Protein AF-A0A527ZE57-F1 (afdb_monomer)

Secondary structure (DSSP, 8-state):
-HHHHHHHHHHHHHH-HHHHHHHHHHHHHHHHHHHHHHHHHHHHHHHHHHHHHHHTTTTS-----SSSS--BHHHHHHHHHTT-----EEEEEEEETTEEEEEEEE-TTTPPTTSHHHHHHHHS-HHHHHHTTPEEE-HHHHHHHHHH-SS-EEE-TTSPTTEEEEEHHHHHHHTT-TTB-

Nearest PDB structures (foldseek):
  9b8p-assembly1_H  TM=3.128E-01  e=8.462E+00  Rattus norvegicus
  7y8r-assembly1_M  TM=3.333E-01  e=5.409E+00  Homo sapiens

Sequence (181 aa):
MTGAVLEALASHWRRNRLQLLTLVLGLALATALWSGVQAINAEARASYDAAAATLAEGRFHQLMPREGDSMPQALFVALRRAGWLVSPVVEGRLRVGGTAVRLVGVDPLTAPPSSAASEALARTDLNRFLRAETLVAGPEMAALLEANMPNPVLVDQAVAPGSVLADIGVVQKLLGRAGRI

Structure (mmCIF, N/CA/C/O backbone):
data_AF-A0A527ZE57-F1
#
_entry.id   AF-A0A527ZE57-F1
#
loop_
_atom_site.group_PDB
_atom_site.id
_atom_site.type_symbol
_atom_site.label_atom_id
_atom_site.label_alt_id
_atom_site.label_comp_id
_atom_site.label_asym_id
_atom_site.label_entity_id
_atom_site.label_seq_id
_atom_site.pdbx_PDB_ins_code
_atom_site.Cartn_x
_atom_site.Cartn_y
_atom_site.Cartn_z
_atom_site.occupancy
_atom_site.B_iso_or_equiv
_atom_site.auth_seq_id
_atom_site.auth_comp_id
_atom_site.auth_asym_id
_atom_site.auth_atom_id
_atom_site.pdbx_PDB_model_num
ATOM 1 N N . MET A 1 1 ? 27.601 -18.119 -54.642 1.00 63.78 1 MET A N 1
ATOM 2 C CA . MET A 1 1 ? 26.767 -17.025 -55.201 1.00 63.78 1 MET A CA 1
ATOM 3 C C . MET A 1 1 ? 26.284 -16.024 -54.141 1.00 63.78 1 MET A C 1
ATOM 5 O O . MET A 1 1 ? 26.053 -14.880 -54.493 1.00 63.78 1 MET A O 1
ATOM 9 N N . THR A 1 2 ? 26.202 -16.383 -52.853 1.00 77.81 2 THR A N 1
ATOM 10 C CA . THR A 1 2 ? 25.838 -15.466 -51.746 1.00 77.81 2 THR A CA 1
ATOM 11 C C . THR A 1 2 ? 26.911 -14.417 -51.415 1.00 77.81 2 THR A C 1
ATOM 13 O O . THR A 1 2 ? 26.572 -13.282 -51.099 1.00 77.81 2 THR A O 1
ATOM 16 N N . GLY A 1 3 ? 28.199 -14.762 -51.545 1.00 80.62 3 GLY A N 1
ATOM 17 C CA . GLY A 1 3 ? 29.319 -13.855 -51.244 1.00 80.62 3 GLY A CA 1
ATOM 18 C C . GLY A 1 3 ? 29.344 -12.582 -52.097 1.00 80.62 3 GLY A C 1
ATOM 19 O O . GLY A 1 3 ? 29.442 -11.488 -51.554 1.00 80.62 3 GLY A O 1
ATOM 20 N N . ALA A 1 4 ? 29.136 -12.706 -53.412 1.00 82.81 4 ALA A N 1
ATOM 21 C CA . ALA A 1 4 ? 29.090 -11.556 -54.322 1.00 82.81 4 ALA A CA 1
ATOM 22 C C . ALA A 1 4 ? 27.913 -10.605 -54.018 1.00 82.81 4 ALA A C 1
ATOM 24 O O . ALA A 1 4 ? 28.028 -9.391 -54.171 1.00 82.81 4 ALA A O 1
ATOM 25 N N . VAL A 1 5 ? 26.786 -11.146 -53.542 1.00 81.88 5 VAL A N 1
ATOM 26 C CA . VAL A 1 5 ? 25.612 -10.355 -53.138 1.00 81.88 5 VAL A CA 1
ATOM 27 C C . VAL A 1 5 ? 25.881 -9.604 -51.830 1.00 81.88 5 VAL A C 1
ATOM 29 O O . VAL A 1 5 ? 25.558 -8.421 -51.723 1.00 81.88 5 VAL A O 1
ATOM 32 N N . LEU A 1 6 ? 26.521 -10.255 -50.853 1.00 82.12 6 LEU A N 1
ATOM 33 C CA . LEU A 1 6 ? 26.927 -9.624 -49.593 1.00 82.12 6 LEU A CA 1
ATOM 34 C C . LEU A 1 6 ? 27.970 -8.520 -49.814 1.00 82.12 6 LEU A C 1
ATOM 36 O O . LEU A 1 6 ? 27.861 -7.456 -49.208 1.00 82.12 6 LEU A O 1
ATOM 40 N N . GLU A 1 7 ? 28.934 -8.723 -50.716 1.00 82.62 7 GLU A N 1
ATOM 41 C CA . GLU A 1 7 ? 29.919 -7.697 -51.086 1.00 82.62 7 GLU A CA 1
ATOM 42 C C . GLU A 1 7 ? 29.283 -6.501 -51.800 1.00 82.62 7 GLU A C 1
ATOM 44 O O . GLU A 1 7 ? 29.615 -5.352 -51.494 1.00 82.62 7 GLU A O 1
ATOM 49 N N . ALA A 1 8 ? 28.336 -6.744 -52.711 1.00 81.81 8 ALA A N 1
ATOM 50 C CA . ALA A 1 8 ? 27.600 -5.678 -53.385 1.00 81.81 8 ALA A CA 1
ATOM 51 C C . ALA A 1 8 ? 26.794 -4.826 -52.386 1.00 81.81 8 ALA A C 1
ATOM 53 O O . ALA A 1 8 ? 26.850 -3.593 -52.438 1.00 81.81 8 ALA A O 1
ATOM 54 N N . LEU A 1 9 ? 26.118 -5.468 -51.426 1.00 79.12 9 LEU A N 1
ATOM 55 C CA . LEU A 1 9 ? 25.400 -4.790 -50.342 1.00 79.12 9 LEU A CA 1
ATOM 56 C C . LEU A 1 9 ? 26.357 -4.018 -49.421 1.00 79.12 9 LEU A C 1
ATOM 58 O O . LEU A 1 9 ? 26.130 -2.841 -49.146 1.00 79.12 9 LEU A O 1
ATOM 62 N N . ALA A 1 10 ? 27.462 -4.629 -48.987 1.00 80.94 10 ALA A N 1
ATOM 63 C CA . ALA A 1 10 ? 28.449 -3.979 -48.122 1.00 80.94 10 ALA A CA 1
ATOM 64 C C . ALA A 1 10 ? 29.097 -2.753 -48.794 1.00 80.94 10 ALA A C 1
ATOM 66 O O . ALA A 1 10 ? 29.283 -1.713 -48.159 1.00 80.94 10 ALA A O 1
ATOM 67 N N . SER A 1 11 ? 29.396 -2.839 -50.095 1.00 82.25 11 SER A N 1
ATOM 68 C CA . SER A 1 11 ? 29.905 -1.721 -50.899 1.00 82.25 11 SER A CA 1
ATOM 69 C C . SER A 1 11 ? 28.903 -0.563 -50.981 1.00 82.25 11 SER A C 1
ATOM 71 O O . SER A 1 11 ? 29.295 0.600 -50.828 1.00 82.25 11 SER A O 1
ATOM 73 N N . HIS A 1 12 ? 27.612 -0.868 -51.165 1.00 82.38 12 HIS A N 1
ATOM 74 C CA . HIS A 1 12 ? 26.543 0.130 -51.206 1.00 82.38 12 HIS A CA 1
ATOM 75 C C . HIS A 1 12 ? 26.462 0.920 -49.892 1.00 82.38 12 HIS A C 1
ATOM 77 O O . HIS A 1 12 ? 26.548 2.149 -49.900 1.00 82.38 12 HIS A O 1
ATOM 83 N N . TRP A 1 13 ? 26.407 0.226 -48.753 1.00 81.25 13 TRP A N 1
ATOM 84 C CA . TRP A 1 13 ? 26.338 0.863 -47.433 1.00 81.25 13 TRP A CA 1
ATOM 85 C C . TRP A 1 13 ? 27.607 1.642 -47.067 1.00 81.25 13 TRP A C 1
ATOM 87 O O . TRP A 1 13 ? 27.533 2.679 -46.407 1.00 81.25 13 TRP A O 1
ATOM 97 N N . ARG A 1 14 ? 28.781 1.205 -47.543 1.00 80.25 14 ARG A N 1
ATOM 98 C CA . ARG A 1 14 ? 30.050 1.915 -47.317 1.00 80.25 14 ARG A CA 1
ATOM 99 C C . ARG A 1 14 ? 30.128 3.250 -48.065 1.00 80.25 14 ARG A C 1
ATOM 101 O O . ARG A 1 14 ? 30.810 4.157 -47.579 1.00 80.25 14 ARG A O 1
ATOM 108 N N . ARG A 1 15 ? 29.463 3.365 -49.225 1.00 84.62 15 ARG A N 1
ATOM 109 C CA . ARG A 1 15 ? 29.334 4.611 -50.007 1.00 84.62 15 ARG A CA 1
ATOM 110 C C . ARG A 1 15 ? 28.184 5.490 -49.501 1.00 84.62 15 ARG A C 1
ATOM 112 O O . ARG A 1 15 ? 28.370 6.695 -49.383 1.00 84.62 15 ARG A O 1
ATOM 119 N N . ASN A 1 16 ? 27.063 4.896 -49.090 1.00 85.19 16 ASN A N 1
ATOM 120 C CA . ASN A 1 16 ? 25.879 5.603 -48.586 1.00 85.19 16 ASN A CA 1
ATOM 121 C C . ASN A 1 16 ? 25.800 5.603 -47.046 1.00 85.19 16 ASN A C 1
ATOM 123 O O . ASN A 1 16 ? 24.807 5.182 -46.450 1.00 85.19 16 ASN A O 1
ATOM 127 N N . ARG A 1 17 ? 26.851 6.101 -46.380 1.00 83.69 17 ARG A N 1
ATOM 128 C CA . ARG A 1 17 ? 26.985 6.053 -44.906 1.00 83.69 17 ARG A CA 1
ATOM 129 C C . ARG A 1 17 ? 25.860 6.776 -44.155 1.00 83.69 17 ARG A C 1
ATOM 131 O O . ARG A 1 17 ? 25.429 6.301 -43.110 1.00 83.69 17 ARG A O 1
ATOM 138 N N . LEU A 1 18 ? 25.368 7.895 -44.693 1.00 86.00 18 LEU A N 1
ATOM 139 C CA . LEU A 1 18 ? 24.252 8.654 -44.108 1.00 86.00 18 LEU A CA 1
ATOM 140 C C . LEU A 1 18 ? 22.932 7.868 -44.150 1.00 86.00 18 LEU A C 1
ATOM 142 O O . LEU A 1 18 ? 22.154 7.909 -43.198 1.00 86.00 18 LEU A O 1
ATOM 146 N N . GLN A 1 19 ? 22.701 7.110 -45.224 1.00 88.19 19 GLN A N 1
ATOM 147 C CA . GLN A 1 19 ? 21.521 6.257 -45.357 1.00 88.19 19 GLN A CA 1
ATOM 148 C C . GLN A 1 19 ? 21.583 5.078 -44.381 1.00 88.19 19 GLN A C 1
ATOM 150 O O . GLN A 1 19 ? 20.585 4.768 -43.746 1.00 88.19 19 GLN A O 1
ATOM 155 N N . LEU A 1 20 ? 22.758 4.461 -44.200 1.00 86.69 20 LEU A N 1
ATOM 156 C CA . LEU A 1 20 ? 22.936 3.418 -43.183 1.00 86.69 20 LEU A CA 1
ATOM 157 C C . LEU A 1 20 ? 22.666 3.966 -41.777 1.00 86.69 20 LEU A C 1
ATOM 159 O O . LEU A 1 20 ? 21.935 3.354 -41.005 1.00 86.69 20 LEU A O 1
ATOM 163 N N . LEU A 1 21 ? 23.249 5.126 -41.456 1.00 89.69 21 LEU A N 1
ATOM 164 C CA . LEU A 1 21 ? 23.131 5.737 -40.136 1.00 89.69 21 LEU A CA 1
ATOM 165 C C . LEU A 1 21 ? 21.676 6.051 -39.796 1.00 89.69 21 LEU A C 1
ATOM 167 O O . LEU A 1 21 ? 21.222 5.701 -38.714 1.00 89.69 21 LEU A O 1
ATOM 171 N N . THR A 1 22 ? 20.936 6.659 -40.723 1.00 90.50 22 THR A N 1
ATOM 172 C CA . THR A 1 22 ? 19.511 6.972 -40.530 1.00 90.50 22 THR A CA 1
ATOM 173 C C . THR A 1 22 ? 18.656 5.718 -40.360 1.00 90.50 22 THR A C 1
ATOM 175 O O . THR A 1 22 ? 17.759 5.711 -39.521 1.00 90.50 22 THR A O 1
ATOM 178 N N . LEU A 1 23 ? 18.964 4.637 -41.081 1.00 91.06 23 LEU A N 1
ATOM 179 C CA . LEU A 1 23 ? 18.253 3.360 -40.972 1.00 91.06 23 LEU A CA 1
ATOM 180 C C . LEU A 1 23 ? 18.495 2.690 -39.612 1.00 91.06 23 LEU A C 1
ATOM 182 O O . LEU A 1 23 ? 17.547 2.266 -38.954 1.00 91.06 23 LEU A O 1
ATOM 186 N N . VAL A 1 24 ? 19.751 2.661 -39.155 1.00 93.06 24 VAL A N 1
ATOM 187 C CA . VAL A 1 24 ? 20.112 2.141 -37.827 1.00 93.06 24 VAL A CA 1
ATOM 188 C C . VAL A 1 24 ? 19.497 2.997 -36.722 1.00 93.06 24 VAL A C 1
ATOM 190 O O . VAL A 1 24 ? 18.926 2.443 -35.786 1.00 93.06 24 VAL A O 1
ATOM 193 N N . LEU A 1 25 ? 19.553 4.330 -36.837 1.00 93.38 25 LEU A N 1
ATOM 194 C CA . LEU A 1 25 ? 18.934 5.231 -35.861 1.00 93.38 25 LEU A CA 1
ATOM 195 C C . LEU A 1 25 ? 17.419 5.032 -35.798 1.00 93.38 25 LEU A C 1
ATOM 197 O O . LEU A 1 25 ? 16.870 4.944 -34.707 1.00 93.38 25 LEU A O 1
ATOM 201 N N . GLY A 1 26 ? 16.746 4.943 -36.947 1.00 94.38 26 GLY A N 1
ATOM 202 C CA . GLY A 1 26 ? 15.301 4.732 -37.010 1.00 94.38 26 GLY A CA 1
ATOM 203 C C . GLY A 1 26 ? 14.884 3.409 -36.373 1.00 94.38 26 GLY A C 1
ATOM 204 O O . GLY A 1 26 ? 13.943 3.377 -35.581 1.00 94.38 26 GLY A O 1
ATOM 205 N N . LEU A 1 27 ? 15.625 2.331 -36.649 1.00 95.19 27 LEU A N 1
ATOM 206 C CA . LEU A 1 27 ? 15.383 1.026 -36.038 1.00 95.19 27 LEU A CA 1
ATOM 207 C C . LEU A 1 27 ? 15.623 1.059 -34.522 1.00 95.19 27 LEU A C 1
ATOM 209 O O . LEU A 1 27 ? 14.775 0.603 -33.756 1.00 95.19 27 LEU A O 1
ATOM 213 N N . ALA A 1 28 ? 16.737 1.650 -34.082 1.00 93.25 28 ALA A N 1
ATOM 214 C CA . ALA A 1 28 ? 17.055 1.797 -32.666 1.00 93.25 28 ALA A CA 1
ATOM 215 C C . ALA A 1 28 ? 15.982 2.617 -31.934 1.00 93.25 28 ALA A C 1
ATOM 217 O O . ALA A 1 28 ? 15.477 2.173 -30.907 1.00 93.25 28 ALA A O 1
ATOM 218 N N . LEU A 1 29 ? 15.562 3.757 -32.491 1.00 93.75 29 LEU A N 1
ATOM 219 C CA . LEU A 1 29 ? 14.510 4.604 -31.923 1.00 93.75 29 LEU A CA 1
ATOM 220 C C . LEU A 1 29 ? 13.165 3.879 -31.840 1.00 93.75 29 LEU A C 1
ATOM 222 O O . LEU A 1 29 ? 12.512 3.947 -30.803 1.00 93.75 29 LEU A O 1
ATOM 226 N N . ALA A 1 30 ? 12.766 3.152 -32.886 1.00 93.12 30 ALA A N 1
ATOM 227 C CA . ALA A 1 30 ? 11.530 2.374 -32.873 1.00 93.12 30 ALA A CA 1
ATOM 228 C C . ALA A 1 30 ? 11.549 1.304 -31.768 1.00 93.12 30 ALA A C 1
ATOM 230 O O . ALA A 1 30 ? 10.591 1.188 -31.002 1.00 93.12 30 ALA A O 1
ATOM 231 N N . THR A 1 31 ? 12.656 0.564 -31.639 1.00 93.12 31 THR A N 1
ATOM 232 C CA . THR A 1 31 ? 12.808 -0.454 -30.584 1.00 93.12 31 THR A CA 1
ATOM 233 C C . THR A 1 31 ? 12.874 0.153 -29.184 1.00 93.12 31 THR A C 1
ATOM 235 O O . THR A 1 31 ? 12.243 -0.369 -28.268 1.00 93.12 31 THR A O 1
ATOM 238 N N . ALA A 1 32 ? 13.571 1.279 -29.011 1.00 90.19 32 ALA A N 1
ATOM 239 C CA . ALA A 1 32 ? 13.667 1.980 -27.736 1.00 90.19 32 ALA A CA 1
ATOM 240 C C . ALA A 1 32 ? 12.311 2.550 -27.301 1.00 90.19 32 ALA A C 1
ATOM 242 O O . ALA A 1 32 ? 11.944 2.417 -26.137 1.00 90.19 32 ALA A O 1
ATOM 243 N N . LEU A 1 33 ? 11.542 3.130 -28.229 1.00 91.38 33 LEU A N 1
ATOM 244 C CA . LEU A 1 33 ? 10.201 3.639 -27.950 1.00 91.38 33 LEU A CA 1
ATOM 245 C C . LEU A 1 33 ? 9.251 2.503 -27.561 1.00 91.38 33 LEU A C 1
ATOM 247 O O . LEU A 1 33 ? 8.523 2.624 -26.580 1.00 91.38 33 LEU A O 1
ATOM 251 N N . TRP A 1 34 ? 9.288 1.389 -28.294 1.00 89.06 34 TRP A N 1
ATOM 252 C CA . TRP A 1 34 ? 8.469 0.221 -27.986 1.00 89.06 34 TRP A CA 1
ATOM 253 C C . TRP A 1 34 ? 8.789 -0.352 -26.600 1.00 89.06 34 TRP A C 1
ATOM 255 O O . TRP A 1 34 ? 7.890 -0.476 -25.769 1.00 89.06 34 TRP A O 1
ATOM 265 N N . SER A 1 35 ? 10.064 -0.620 -26.307 1.00 88.50 35 SER A N 1
ATOM 266 C CA . SER A 1 35 ? 10.488 -1.133 -24.999 1.00 88.50 35 SER A CA 1
ATOM 267 C C . SER A 1 35 ? 10.232 -0.137 -23.869 1.00 88.50 35 SER A C 1
ATOM 269 O O . SER A 1 35 ? 9.814 -0.542 -22.789 1.00 88.50 35 SER A O 1
ATOM 271 N N . GLY A 1 36 ? 10.430 1.162 -24.110 1.00 85.88 36 GLY A N 1
ATOM 272 C CA . GLY A 1 36 ? 10.180 2.213 -23.126 1.00 85.88 36 GLY A CA 1
ATOM 273 C C . GLY A 1 36 ? 8.705 2.308 -22.741 1.00 85.88 36 GLY A C 1
ATOM 274 O O . GLY A 1 36 ? 8.378 2.301 -21.557 1.00 85.88 36 GLY A O 1
ATOM 275 N N . VAL A 1 37 ? 7.802 2.314 -23.727 1.00 85.25 37 VAL A N 1
ATOM 276 C CA . VAL A 1 37 ? 6.351 2.311 -23.477 1.00 85.25 37 VAL A CA 1
ATOM 277 C C . VAL A 1 37 ? 5.932 1.048 -22.730 1.00 85.25 37 VAL A C 1
ATOM 279 O O . VAL A 1 37 ? 5.144 1.127 -21.791 1.00 85.25 37 VAL A O 1
ATOM 282 N N . GLN A 1 38 ? 6.469 -0.113 -23.106 1.00 82.62 38 GLN A N 1
ATOM 283 C CA . GLN A 1 38 ? 6.135 -1.371 -22.443 1.00 82.62 38 GLN A CA 1
ATOM 284 C C . GLN A 1 38 ? 6.657 -1.430 -21.007 1.00 82.62 38 GLN A C 1
ATOM 286 O O . GLN A 1 38 ? 5.924 -1.882 -20.135 1.00 82.62 38 GLN A O 1
ATOM 291 N N . ALA A 1 39 ? 7.865 -0.932 -20.742 1.00 77.12 39 ALA A N 1
ATOM 292 C CA . ALA A 1 39 ? 8.414 -0.856 -19.392 1.00 77.12 39 ALA A CA 1
ATOM 293 C C . ALA A 1 39 ? 7.571 0.063 -18.494 1.00 77.12 39 ALA A C 1
ATOM 295 O O . ALA A 1 39 ? 7.185 -0.338 -17.401 1.00 77.12 39 ALA A O 1
ATOM 296 N N . ILE A 1 40 ? 7.200 1.251 -18.987 1.00 73.06 40 ILE A N 1
ATOM 297 C CA . ILE A 1 40 ? 6.339 2.189 -18.248 1.00 73.06 40 ILE A CA 1
ATOM 298 C C . ILE A 1 40 ? 4.947 1.588 -18.018 1.00 73.06 40 ILE A C 1
ATOM 300 O O . ILE A 1 40 ? 4.401 1.676 -16.921 1.00 73.06 40 ILE A O 1
ATOM 304 N N . ASN A 1 41 ? 4.368 0.944 -19.034 1.00 73.00 41 ASN A N 1
ATOM 305 C CA . ASN A 1 41 ? 3.060 0.306 -18.907 1.00 73.00 41 ASN A CA 1
ATOM 306 C C . ASN A 1 41 ? 3.084 -0.907 -17.970 1.00 73.00 41 ASN A C 1
ATOM 308 O O . ASN A 1 41 ? 2.078 -1.173 -17.316 1.00 73.00 41 ASN A O 1
ATOM 312 N N . ALA A 1 42 ? 4.188 -1.654 -17.919 1.00 65.31 42 ALA A N 1
ATOM 313 C CA . ALA A 1 42 ? 4.361 -2.770 -16.996 1.00 65.31 42 ALA A CA 1
ATOM 314 C C . ALA A 1 42 ? 4.474 -2.275 -15.550 1.00 65.31 42 ALA A C 1
ATOM 316 O O . ALA A 1 42 ? 3.790 -2.810 -14.685 1.00 65.31 42 ALA A O 1
ATOM 317 N N . GLU A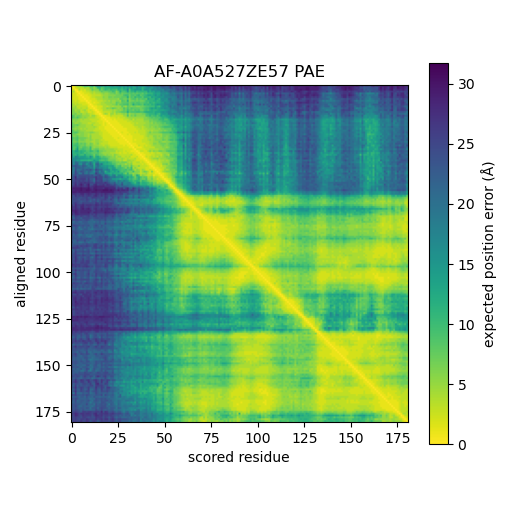 1 43 ? 5.243 -1.210 -15.313 1.00 66.38 43 GLU A N 1
ATOM 318 C CA . GLU A 1 43 ? 5.352 -0.559 -14.002 1.00 66.38 43 GLU A CA 1
ATOM 319 C C . GLU A 1 43 ? 3.989 -0.035 -13.526 1.00 66.38 43 GLU A C 1
ATOM 321 O O . GLU A 1 43 ? 3.564 -0.286 -12.399 1.00 66.38 43 GLU A O 1
ATOM 326 N N . ALA A 1 44 ? 3.239 0.616 -14.423 1.00 59.97 44 ALA A N 1
ATOM 327 C CA . ALA A 1 44 ? 1.893 1.087 -14.121 1.00 59.97 44 ALA A CA 1
ATOM 328 C C . ALA A 1 44 ? 0.952 -0.075 -13.765 1.00 59.97 44 ALA A C 1
ATOM 330 O O . ALA A 1 44 ? 0.256 -0.010 -12.756 1.00 59.97 44 ALA A O 1
ATOM 331 N N . ARG A 1 45 ? 0.945 -1.161 -14.552 1.00 55.06 45 ARG A N 1
ATOM 332 C CA . ARG A 1 45 ? 0.114 -2.348 -14.277 1.00 55.06 45 ARG A CA 1
ATOM 333 C C . ARG A 1 45 ? 0.490 -3.017 -12.963 1.00 55.06 45 ARG A C 1
ATOM 335 O O . ARG A 1 45 ? -0.407 -3.338 -12.203 1.00 55.06 45 ARG A O 1
ATOM 342 N N . ALA A 1 46 ? 1.779 -3.149 -12.661 1.00 59.97 46 ALA A N 1
ATOM 343 C CA . ALA A 1 46 ? 2.240 -3.694 -11.388 1.00 59.97 46 ALA A CA 1
ATOM 344 C C . ALA A 1 46 ? 1.770 -2.837 -10.200 1.00 59.97 46 ALA A C 1
ATOM 346 O O . ALA A 1 46 ? 1.306 -3.378 -9.199 1.00 59.97 46 ALA A O 1
ATOM 347 N N . SER A 1 47 ? 1.806 -1.506 -10.335 1.00 55.47 47 SER A N 1
ATOM 348 C CA . SER A 1 47 ? 1.270 -0.583 -9.328 1.00 55.47 47 SER A CA 1
ATOM 349 C C . SER A 1 47 ? -0.249 -0.736 -9.144 1.00 55.47 47 SER A C 1
ATOM 351 O O . SER A 1 47 ? -0.728 -0.782 -8.009 1.00 55.47 47 SER A O 1
ATOM 353 N N . TYR A 1 48 ? -1.007 -0.890 -10.237 1.00 56.09 48 TYR A N 1
ATOM 354 C CA . TYR A 1 48 ? -2.458 -1.116 -10.187 1.00 56.09 48 TYR A CA 1
ATOM 355 C C . TYR A 1 48 ? -2.835 -2.490 -9.624 1.00 56.09 48 TYR A C 1
ATOM 357 O O . TYR A 1 48 ? -3.712 -2.573 -8.76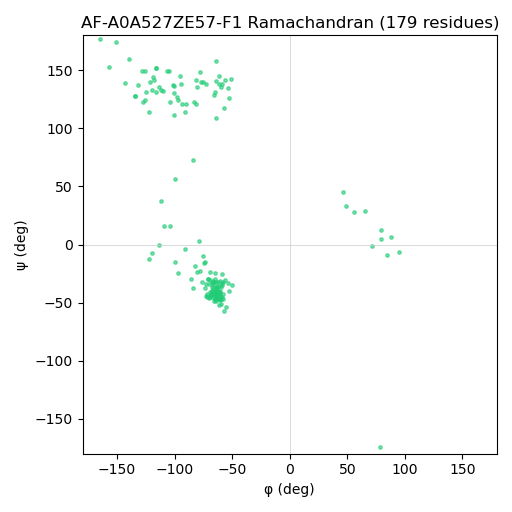7 1.00 56.09 48 TYR A O 1
ATOM 365 N N . ASP A 1 49 ? -2.165 -3.559 -10.052 1.00 57.22 49 ASP A N 1
ATOM 366 C CA . ASP A 1 49 ? -2.414 -4.919 -9.568 1.00 57.22 49 ASP A CA 1
ATOM 367 C C . ASP A 1 49 ? -2.083 -5.031 -8.074 1.00 57.22 49 ASP A C 1
ATOM 369 O O . ASP A 1 49 ? -2.814 -5.674 -7.319 1.00 57.22 49 ASP A O 1
ATOM 373 N N . ALA A 1 50 ? -1.038 -4.338 -7.610 1.00 55.88 50 ALA A N 1
ATOM 374 C CA . ALA A 1 50 ? -0.718 -4.243 -6.192 1.00 55.88 50 ALA A CA 1
ATOM 375 C C . ALA A 1 50 ? -1.798 -3.470 -5.406 1.00 55.88 50 ALA A C 1
ATOM 377 O O . ALA A 1 50 ? -2.218 -3.906 -4.327 1.00 55.88 50 ALA A O 1
ATOM 378 N N . ALA A 1 51 ? -2.309 -2.360 -5.952 1.00 52.22 51 ALA A N 1
ATOM 379 C CA . ALA A 1 51 ? -3.414 -1.604 -5.353 1.00 52.22 51 ALA A CA 1
ATOM 380 C C . ALA A 1 51 ? -4.720 -2.422 -5.277 1.00 52.22 51 ALA A C 1
ATOM 382 O O . ALA A 1 51 ? -5.444 -2.326 -4.286 1.00 52.22 51 ALA A O 1
ATOM 383 N N . ALA A 1 52 ? -4.989 -3.272 -6.273 1.00 51.12 52 ALA A N 1
ATOM 384 C CA . ALA A 1 52 ? -6.143 -4.170 -6.280 1.00 51.12 52 ALA A CA 1
ATOM 385 C C . ALA A 1 52 ? -5.967 -5.348 -5.301 1.00 51.12 52 ALA A C 1
ATOM 387 O O . ALA A 1 52 ? -6.911 -5.747 -4.610 1.00 51.12 52 ALA A O 1
ATOM 388 N N . ALA A 1 53 ? -4.745 -5.883 -5.189 1.00 54.50 53 ALA A N 1
ATOM 389 C CA . ALA A 1 53 ? -4.410 -6.964 -4.263 1.00 54.50 53 ALA A CA 1
ATOM 390 C C . ALA A 1 53 ? -4.519 -6.542 -2.787 1.00 54.50 53 ALA A C 1
ATOM 392 O O . ALA A 1 53 ? -4.916 -7.352 -1.945 1.00 54.50 53 ALA A O 1
ATOM 393 N N . THR A 1 54 ? -4.236 -5.274 -2.471 1.00 53.56 54 THR A N 1
ATOM 394 C CA . THR A 1 54 ? -4.353 -4.748 -1.099 1.00 53.56 54 THR A CA 1
ATOM 395 C C . THR A 1 54 ? -5.796 -4.643 -0.606 1.00 53.56 54 THR A C 1
ATOM 397 O O . THR A 1 54 ? -6.019 -4.733 0.600 1.00 53.56 54 THR A O 1
ATOM 400 N N . LEU A 1 55 ? -6.778 -4.543 -1.508 1.00 55.91 55 LEU A N 1
ATOM 401 C CA . LEU A 1 55 ? -8.191 -4.363 -1.151 1.00 55.91 55 LEU A CA 1
ATOM 402 C C . LEU A 1 55 ? -9.118 -5.520 -1.494 1.00 55.91 55 LEU A C 1
ATOM 404 O O . LEU A 1 55 ? -10.312 -5.448 -1.208 1.00 55.91 55 LEU A O 1
ATOM 408 N N . ALA A 1 56 ? -8.603 -6.598 -2.089 1.00 53.50 56 ALA A N 1
ATOM 409 C CA . ALA A 1 56 ? -9.459 -7.622 -2.685 1.00 53.50 56 ALA A CA 1
ATOM 410 C C . ALA A 1 56 ? -10.536 -6.999 -3.609 1.00 53.50 56 ALA A C 1
ATOM 412 O O . ALA A 1 56 ? -11.663 -7.503 -3.702 1.00 53.50 56 ALA A O 1
ATOM 413 N N . GLU A 1 57 ? -10.192 -5.885 -4.275 1.00 50.66 57 GLU A N 1
ATOM 414 C CA . GLU A 1 57 ? -11.056 -5.200 -5.234 1.00 50.66 57 GLU A CA 1
ATOM 415 C C . GLU A 1 57 ? -11.438 -6.203 -6.332 1.00 50.66 57 GLU A C 1
ATOM 417 O O . GLU A 1 57 ? -10.590 -6.769 -7.019 1.00 50.66 57 GLU A O 1
ATOM 422 N N . GLY A 1 58 ? -12.737 -6.493 -6.439 1.00 51.50 58 GLY A N 1
ATOM 423 C CA . GLY A 1 58 ? -13.298 -7.384 -7.458 1.00 51.50 58 GLY A CA 1
ATOM 424 C C . GLY A 1 58 ? -13.507 -8.850 -7.058 1.00 51.50 58 GLY A C 1
ATOM 425 O O . GLY A 1 58 ? -14.129 -9.577 -7.829 1.00 51.50 58 GLY A O 1
ATOM 426 N N . ARG A 1 59 ? -13.065 -9.304 -5.873 1.00 58.94 59 ARG A N 1
ATOM 427 C CA . ARG A 1 59 ? -13.347 -10.683 -5.398 1.00 58.94 59 ARG A CA 1
ATOM 428 C C . ARG A 1 59 ? -14.543 -10.793 -4.454 1.00 58.94 59 ARG A C 1
ATOM 430 O O . ARG A 1 59 ? -15.146 -11.861 -4.376 1.00 58.94 59 ARG A O 1
ATOM 437 N N . PHE A 1 60 ? -14.900 -9.715 -3.758 1.00 67.62 60 PHE A N 1
ATOM 438 C CA . PHE A 1 60 ? -15.990 -9.703 -2.779 1.00 67.62 60 PHE A CA 1
ATOM 439 C C . PHE A 1 60 ? -17.005 -8.597 -3.081 1.00 67.62 60 PHE A C 1
ATOM 441 O O . PHE A 1 60 ? -16.656 -7.541 -3.607 1.00 67.62 60 PHE A O 1
ATOM 448 N N . HIS A 1 61 ? -18.271 -8.836 -2.732 1.00 75.19 61 HIS A N 1
ATOM 449 C CA . HIS A 1 61 ? -19.308 -7.808 -2.798 1.00 75.19 61 HIS A CA 1
ATOM 450 C C . HIS A 1 61 ? -19.010 -6.700 -1.783 1.00 75.19 61 HIS A C 1
ATOM 452 O O . HIS A 1 61 ? -18.802 -6.981 -0.603 1.00 75.19 61 HIS A O 1
ATOM 458 N N . GLN A 1 62 ? -19.011 -5.448 -2.239 1.00 79.25 62 GLN A N 1
ATOM 459 C CA . GLN A 1 62 ? -18.727 -4.289 -1.397 1.00 79.25 62 GLN A CA 1
ATOM 460 C C . GLN A 1 62 ? -20.018 -3.572 -0.997 1.00 79.25 62 GLN A C 1
ATOM 462 O O . GLN A 1 62 ? -20.920 -3.371 -1.811 1.00 79.25 62 GLN A O 1
ATOM 467 N N . LEU A 1 63 ? -20.088 -3.173 0.271 1.00 82.31 63 LEU A N 1
ATOM 468 C CA . LEU A 1 63 ? -21.117 -2.283 0.792 1.00 82.31 63 LEU A CA 1
ATOM 469 C C . LEU A 1 63 ? -20.505 -0.891 0.893 1.00 82.31 63 LEU A C 1
ATOM 471 O O . LEU A 1 63 ? -19.608 -0.676 1.703 1.00 82.31 63 LEU A O 1
ATOM 475 N N . MET A 1 64 ? -20.975 0.031 0.058 1.00 82.62 64 MET A N 1
ATOM 476 C CA . MET A 1 64 ? -20.480 1.405 0.023 1.00 82.62 64 MET A CA 1
ATOM 477 C C . MET A 1 64 ? -21.503 2.365 0.645 1.00 82.62 64 MET A C 1
ATOM 479 O O . MET A 1 64 ? -22.713 2.117 0.551 1.00 82.62 64 MET A O 1
ATOM 483 N N . PRO A 1 65 ? -21.055 3.470 1.269 1.00 81.19 65 PRO A N 1
ATOM 484 C CA . PRO A 1 65 ? -21.953 4.534 1.690 1.00 81.19 65 PRO A CA 1
ATOM 485 C C . PRO A 1 65 ? -22.705 5.093 0.479 1.00 81.19 65 PRO A C 1
ATOM 487 O O . PRO A 1 65 ? -22.139 5.300 -0.590 1.00 81.19 65 PRO A O 1
ATOM 490 N N . ARG A 1 66 ? -24.004 5.350 0.654 1.00 77.31 66 ARG A N 1
ATOM 491 C CA . ARG A 1 66 ? -24.840 5.945 -0.398 1.00 77.31 66 ARG A CA 1
ATOM 492 C C . ARG A 1 66 ? -24.493 7.417 -0.647 1.00 77.31 66 ARG A C 1
ATOM 494 O O . ARG A 1 66 ? -24.645 7.889 -1.766 1.00 77.31 66 ARG A O 1
ATOM 501 N N . GLU A 1 67 ? -24.029 8.116 0.388 1.00 74.44 67 GLU A N 1
ATOM 502 C CA . GLU A 1 67 ? -23.532 9.492 0.331 1.00 74.44 67 GLU A CA 1
ATOM 503 C C . GLU A 1 67 ? -22.334 9.659 1.279 1.00 74.44 67 GLU A C 1
ATOM 505 O O . GLU A 1 67 ? -22.356 9.169 2.412 1.00 74.44 67 GLU A O 1
ATOM 510 N N . GLY A 1 68 ? -21.311 10.388 0.823 1.00 74.75 68 GLY A N 1
ATOM 511 C CA . GLY A 1 68 ? -20.081 10.657 1.571 1.00 74.75 68 GLY A CA 1
ATOM 512 C C . GLY A 1 68 ? -19.080 9.497 1.592 1.00 74.75 68 GLY A C 1
ATOM 513 O O . GLY A 1 68 ? -19.280 8.467 0.959 1.00 74.75 68 GLY A O 1
ATOM 514 N N . ASP A 1 69 ? -18.004 9.678 2.362 1.00 74.75 69 ASP A N 1
ATOM 515 C CA . ASP A 1 69 ? -16.842 8.772 2.376 1.00 74.75 69 ASP A CA 1
ATOM 516 C C . ASP A 1 69 ? -16.799 7.848 3.608 1.00 74.75 69 ASP A C 1
ATOM 518 O O . ASP A 1 69 ? -15.736 7.350 3.969 1.00 74.75 69 ASP A O 1
ATOM 522 N N . SER A 1 70 ? -17.907 7.696 4.346 1.00 81.56 70 SER A N 1
ATOM 523 C CA . SER A 1 70 ? -17.927 6.836 5.540 1.00 81.56 70 SER A CA 1
ATOM 524 C C . SER A 1 70 ? -19.317 6.339 5.921 1.00 81.56 70 SER A C 1
ATOM 526 O O . SER A 1 70 ? -20.326 7.012 5.708 1.00 81.56 70 SER A O 1
ATOM 528 N N . MET A 1 71 ? -19.346 5.189 6.580 1.00 85.44 71 MET A N 1
ATOM 529 C CA . MET A 1 71 ? -20.500 4.518 7.153 1.00 85.44 71 MET A CA 1
ATOM 530 C C . MET A 1 71 ? -20.360 4.444 8.684 1.00 85.44 71 MET A C 1
ATOM 532 O O . MET A 1 71 ? -19.253 4.409 9.228 1.00 85.44 71 MET A O 1
ATOM 536 N N . PRO A 1 72 ? -21.473 4.413 9.435 1.00 87.94 72 PRO A N 1
ATOM 537 C CA . PRO A 1 72 ? -21.412 4.192 10.875 1.00 87.94 72 PRO A CA 1
ATOM 538 C C . PRO A 1 72 ? -20.877 2.790 11.183 1.00 87.94 72 PRO A C 1
ATOM 540 O O . PRO A 1 72 ? -21.423 1.800 10.693 1.00 87.94 72 PRO A O 1
ATOM 543 N N . GLN A 1 73 ? -19.895 2.670 12.080 1.00 86.69 73 GLN A N 1
ATOM 544 C CA . GLN A 1 73 ? -19.388 1.360 12.516 1.00 86.69 73 GLN A CA 1
ATOM 545 C C . GLN A 1 73 ? -20.487 0.481 13.145 1.00 86.69 73 GLN A C 1
ATOM 547 O O . GLN A 1 73 ? -20.430 -0.747 13.077 1.00 86.69 73 GLN A O 1
ATOM 552 N N . ALA A 1 74 ? -21.538 1.095 13.701 1.00 88.25 74 ALA A N 1
ATOM 553 C CA . ALA A 1 74 ? -22.714 0.392 14.209 1.00 88.25 74 ALA A CA 1
ATOM 554 C C . ALA A 1 74 ? -23.395 -0.500 13.151 1.00 88.25 74 ALA A C 1
ATOM 556 O O . ALA A 1 74 ? -23.936 -1.547 13.502 1.00 88.25 74 ALA A O 1
ATOM 557 N N . LEU A 1 75 ? -23.334 -0.129 11.866 1.00 89.69 75 LEU A N 1
ATOM 558 C CA . LEU A 1 75 ? -23.887 -0.930 10.774 1.00 89.69 75 LEU A CA 1
ATOM 559 C C . LEU A 1 75 ? -23.102 -2.232 10.579 1.00 89.69 75 LEU A C 1
ATOM 561 O O . LEU A 1 75 ? -23.704 -3.297 10.471 1.00 89.69 75 LEU A O 1
ATOM 565 N N . PHE A 1 76 ? -21.768 -2.166 10.614 1.00 88.12 76 PHE A N 1
ATOM 566 C CA . PHE A 1 76 ? -20.919 -3.359 10.606 1.00 88.12 76 PHE A CA 1
ATOM 567 C C . PHE A 1 76 ? -21.247 -4.284 11.787 1.00 88.12 76 PHE A C 1
ATOM 569 O O . PHE A 1 76 ? -21.457 -5.483 11.598 1.00 88.12 76 PHE A O 1
ATOM 576 N N . VAL A 1 77 ? -21.368 -3.723 12.996 1.00 89.94 77 VAL A N 1
ATOM 577 C CA . VAL A 1 77 ? -21.721 -4.496 14.198 1.00 89.94 77 VAL A CA 1
ATOM 578 C C . VAL A 1 77 ? -23.091 -5.163 14.045 1.00 89.94 77 VAL A C 1
ATOM 580 O O . VAL A 1 77 ? -23.244 -6.331 14.401 1.00 89.94 77 VAL A O 1
ATOM 583 N N . ALA A 1 78 ? -24.082 -4.457 13.493 1.00 92.25 78 ALA A N 1
ATOM 584 C CA . ALA A 1 78 ? -25.414 -5.002 13.247 1.00 92.25 78 ALA A CA 1
ATOM 585 C C . ALA A 1 78 ? -25.388 -6.160 12.236 1.00 92.25 78 ALA A C 1
ATOM 587 O O . ALA A 1 78 ? -25.956 -7.217 12.508 1.00 92.25 78 ALA A O 1
ATOM 588 N N . LEU A 1 79 ? -24.677 -6.001 11.114 1.00 91.69 79 LEU A N 1
ATOM 589 C CA . LEU A 1 79 ? -24.521 -7.046 10.097 1.00 91.69 79 LEU A CA 1
ATOM 590 C C . LEU A 1 79 ? -23.834 -8.292 10.666 1.00 91.69 79 LEU A C 1
ATOM 592 O O . LEU A 1 79 ? -24.312 -9.407 10.454 1.00 91.69 79 LEU A O 1
ATOM 596 N N . ARG A 1 80 ? -22.766 -8.115 11.457 1.00 90.00 80 ARG A N 1
ATOM 597 C CA . ARG A 1 80 ? -22.094 -9.240 12.121 1.00 90.00 80 ARG A CA 1
ATOM 598 C C . ARG A 1 80 ? -22.992 -9.954 13.122 1.00 90.00 80 ARG A C 1
ATOM 600 O O . ARG A 1 80 ? -23.000 -11.181 13.149 1.00 90.00 80 ARG A O 1
ATOM 607 N N . ARG A 1 81 ? -23.770 -9.214 13.917 1.00 90.75 81 ARG A N 1
ATOM 608 C CA . ARG A 1 81 ? -24.740 -9.803 14.858 1.00 90.75 81 ARG A CA 1
ATOM 609 C C . ARG A 1 81 ? -25.871 -10.547 14.151 1.00 90.75 81 ARG A C 1
ATOM 611 O O . ARG A 1 81 ? -26.379 -11.516 14.699 1.00 90.75 81 ARG A O 1
ATOM 618 N N . ALA A 1 82 ? -26.228 -10.129 12.941 1.00 92.50 82 ALA A N 1
ATOM 619 C CA . ALA A 1 82 ? -27.189 -10.820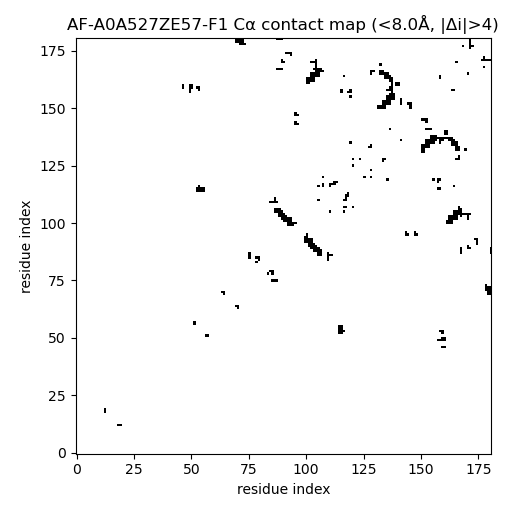 12.086 1.00 92.50 82 ALA A CA 1
ATOM 620 C C . ALA A 1 82 ? -26.598 -12.045 11.352 1.00 92.50 82 ALA A C 1
ATOM 622 O O . ALA A 1 82 ? -27.300 -12.672 10.564 1.00 92.50 82 ALA A O 1
ATOM 623 N N . GLY A 1 83 ? -25.331 -12.401 11.602 1.00 90.50 83 GLY A N 1
ATOM 624 C CA . GLY A 1 83 ? -24.690 -13.600 11.054 1.00 90.50 83 GLY A CA 1
ATOM 625 C C . GLY A 1 83 ? -24.033 -13.417 9.684 1.00 90.50 83 GLY A C 1
ATOM 626 O O . GLY A 1 83 ? -23.555 -14.393 9.109 1.00 90.50 83 GLY A O 1
ATOM 627 N N . TRP A 1 84 ? -23.966 -12.194 9.153 1.00 90.31 84 TRP A N 1
ATOM 628 C CA . TRP A 1 84 ? -23.314 -11.937 7.869 1.00 90.31 84 TRP A CA 1
ATOM 629 C C . TRP A 1 84 ? -21.789 -11.971 7.996 1.00 90.31 84 TRP A C 1
ATOM 631 O O . TRP A 1 84 ? -21.216 -11.432 8.945 1.00 90.31 84 TRP A O 1
ATOM 641 N N . LEU A 1 85 ? -21.115 -12.553 7.002 1.0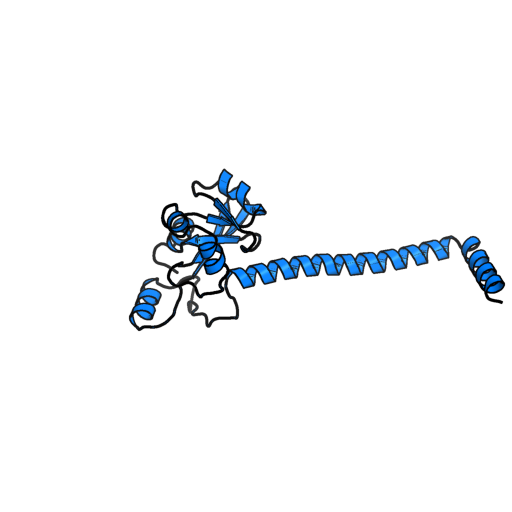0 86.38 85 LEU A N 1
ATOM 642 C CA . LEU A 1 85 ? -19.654 -12.565 6.890 1.00 86.38 85 LEU A CA 1
ATOM 643 C C . LEU A 1 85 ? -19.159 -11.273 6.234 1.00 86.38 85 LEU A C 1
ATOM 645 O O . LEU A 1 85 ? -18.764 -11.256 5.074 1.00 86.38 85 LEU A O 1
ATOM 649 N N . VAL A 1 86 ? -19.217 -10.177 6.988 1.00 87.62 86 VAL A N 1
ATOM 650 C CA . VAL A 1 86 ? -18.683 -8.876 6.566 1.00 87.62 86 VAL A CA 1
ATOM 651 C C . VAL A 1 86 ? -17.369 -8.563 7.280 1.00 87.62 86 VAL A C 1
ATOM 653 O O . VAL A 1 86 ? -17.171 -8.965 8.434 1.00 87.62 86 VAL A O 1
ATOM 656 N N . SER A 1 87 ? -16.498 -7.823 6.598 1.00 85.75 87 SER A N 1
ATOM 657 C CA . SER A 1 87 ? -15.265 -7.258 7.149 1.00 85.75 87 SER A CA 1
ATOM 658 C C . SER A 1 87 ? -15.272 -5.745 6.913 1.00 85.75 87 SER A C 1
ATOM 660 O O . SER A 1 87 ? -15.606 -5.321 5.804 1.00 85.75 87 SER A O 1
ATOM 662 N N . PRO A 1 88 ? -14.992 -4.923 7.935 1.00 87.75 88 PRO A N 1
ATOM 663 C CA . PRO A 1 88 ? -14.932 -3.483 7.791 1.00 87.75 88 PRO A CA 1
ATOM 664 C C . PRO A 1 88 ? -13.571 -3.076 7.214 1.00 87.75 88 PRO A C 1
ATOM 666 O O . PRO A 1 88 ? -12.532 -3.627 7.581 1.00 87.75 88 PRO A O 1
ATOM 669 N N . VAL A 1 89 ? -13.589 -2.079 6.336 1.00 85.31 89 VAL A N 1
ATOM 670 C CA . VAL A 1 89 ? -12.389 -1.500 5.729 1.00 85.31 89 VAL A CA 1
ATOM 671 C C . VAL A 1 89 ? -12.486 0.012 5.846 1.00 85.31 89 VAL A C 1
ATOM 673 O O . VAL A 1 89 ? -13.561 0.565 5.636 1.00 85.31 89 VAL A O 1
ATOM 676 N N . VAL A 1 90 ? -11.377 0.661 6.198 1.00 85.94 90 VAL A N 1
ATOM 677 C CA . VAL A 1 90 ? -11.281 2.123 6.297 1.00 85.94 90 VAL A CA 1
ATOM 678 C C . VAL A 1 90 ? -10.133 2.602 5.449 1.00 85.94 90 VAL A C 1
ATOM 680 O O . VAL A 1 90 ? -8.994 2.200 5.658 1.00 85.94 90 VAL A O 1
ATOM 683 N N . GLU A 1 91 ? -10.415 3.515 4.535 1.00 85.19 91 GLU A N 1
ATOM 684 C CA . GLU A 1 91 ? -9.395 4.085 3.669 1.00 85.19 91 GLU A CA 1
ATOM 685 C C . GLU A 1 91 ? -9.255 5.587 3.858 1.00 85.19 91 GLU A C 1
ATOM 687 O O . GLU A 1 91 ? -10.225 6.331 4.042 1.00 85.19 91 GLU A O 1
ATOM 692 N N . GLY A 1 92 ? -8.017 6.055 3.759 1.00 84.25 92 GLY A N 1
ATOM 693 C CA . GLY A 1 92 ? -7.727 7.476 3.745 1.00 84.25 92 GLY A CA 1
ATOM 694 C C . GLY A 1 92 ? -6.324 7.784 3.264 1.00 84.25 92 GLY A C 1
ATOM 695 O O . GLY A 1 92 ? -5.520 6.902 2.973 1.00 84.25 92 GLY A O 1
ATOM 696 N N . ARG A 1 93 ? -6.030 9.078 3.169 1.00 87.75 93 ARG A N 1
ATOM 697 C CA . ARG A 1 93 ? -4.693 9.577 2.854 1.00 87.75 93 ARG A CA 1
ATOM 698 C C . ARG A 1 93 ? -4.167 10.364 4.041 1.00 87.75 93 ARG A C 1
ATOM 700 O O . ARG A 1 93 ? -4.861 11.248 4.540 1.00 87.75 93 ARG A O 1
ATOM 707 N N . LEU A 1 94 ? -2.941 10.067 4.450 1.00 87.56 94 LEU A N 1
ATOM 708 C CA . LEU A 1 94 ? -2.211 10.806 5.475 1.00 87.56 94 LEU A CA 1
ATOM 709 C C . LEU A 1 94 ? -0.954 11.411 4.854 1.00 87.56 94 LEU A C 1
ATOM 711 O O . LEU A 1 94 ? -0.308 10.792 4.013 1.00 87.56 94 LEU A O 1
ATOM 715 N N . ARG A 1 95 ? -0.604 12.634 5.253 1.00 87.69 95 ARG A N 1
ATOM 716 C CA . ARG A 1 95 ? 0.682 13.231 4.885 1.00 87.69 95 ARG A CA 1
ATOM 717 C C . ARG A 1 95 ? 1.719 12.889 5.942 1.00 87.69 95 ARG A C 1
ATOM 719 O O . ARG A 1 95 ? 1.557 13.276 7.093 1.00 87.69 95 ARG A O 1
ATOM 726 N N . VAL A 1 96 ? 2.787 12.220 5.527 1.00 86.75 96 VAL A N 1
ATOM 727 C CA . VAL A 1 96 ? 3.905 11.821 6.385 1.00 86.75 96 VAL A CA 1
ATOM 728 C C . VAL A 1 96 ? 5.194 12.318 5.731 1.00 86.75 96 VAL A C 1
ATOM 730 O O . VAL A 1 96 ? 5.435 12.047 4.556 1.00 86.75 96 VAL A O 1
ATOM 733 N N . GLY A 1 97 ? 5.984 13.133 6.437 1.00 81.81 97 GLY A N 1
ATOM 734 C CA . GLY A 1 97 ? 7.227 13.700 5.892 1.00 81.81 97 GLY A CA 1
ATOM 735 C C . GLY A 1 97 ? 7.056 14.490 4.581 1.00 81.81 97 GLY A C 1
ATOM 736 O O . GLY A 1 97 ? 7.953 14.502 3.748 1.00 81.81 97 GLY A O 1
ATOM 737 N N . GLY A 1 98 ? 5.882 15.092 4.347 1.00 83.12 98 GLY A N 1
ATOM 738 C CA . GLY A 1 98 ? 5.552 15.800 3.099 1.00 83.12 98 GLY A CA 1
ATOM 739 C C . GLY A 1 98 ? 5.040 14.912 1.954 1.00 83.12 98 GLY A C 1
ATOM 740 O O . GLY A 1 98 ? 4.503 15.437 0.978 1.00 83.12 98 GLY A O 1
ATOM 741 N N . THR A 1 99 ? 5.105 13.588 2.099 1.00 84.31 99 THR A N 1
ATOM 742 C CA . THR A 1 99 ? 4.601 12.618 1.116 1.00 84.31 99 THR A CA 1
ATOM 743 C C . THR A 1 99 ? 3.182 12.187 1.473 1.00 84.31 99 THR A C 1
ATOM 745 O O . THR A 1 99 ? 2.858 11.980 2.643 1.00 84.31 99 THR A O 1
ATOM 748 N N . ALA A 1 100 ? 2.302 12.081 0.475 1.00 85.75 100 ALA A N 1
ATOM 749 C CA . ALA A 1 100 ? 0.961 11.541 0.675 1.00 85.75 100 ALA A CA 1
ATOM 750 C C . ALA A 1 100 ? 1.016 10.009 0.660 1.00 85.75 100 ALA A C 1
ATOM 752 O O . ALA A 1 100 ? 1.420 9.418 -0.336 1.00 85.75 100 ALA A O 1
ATOM 753 N N . VAL A 1 101 ? 0.581 9.389 1.751 1.00 87.06 101 VAL A N 1
ATOM 754 C CA . VAL A 1 101 ? 0.572 7.939 1.957 1.00 87.06 101 VAL A CA 1
ATOM 755 C C . VAL A 1 101 ? -0.875 7.461 2.039 1.00 87.06 101 VAL A C 1
ATOM 757 O O . VAL A 1 101 ? -1.704 8.097 2.701 1.00 87.06 101 VAL A O 1
ATOM 760 N N . ARG A 1 102 ? -1.203 6.355 1.363 1.00 86.81 102 ARG A N 1
ATOM 761 C CA . ARG A 1 102 ? -2.522 5.716 1.471 1.00 86.81 102 ARG A CA 1
ATOM 762 C C . ARG A 1 102 ? -2.543 4.815 2.703 1.00 86.81 102 ARG A C 1
ATOM 764 O O . ARG A 1 102 ? -1.727 3.909 2.816 1.00 86.81 102 ARG A O 1
ATOM 771 N N . LEU A 1 103 ? -3.483 5.052 3.609 1.00 87.25 103 LEU A N 1
ATOM 772 C CA . LEU A 1 103 ? -3.736 4.194 4.761 1.00 87.25 103 LEU A CA 1
ATOM 773 C C . LEU A 1 103 ? -4.939 3.303 4.472 1.00 87.25 103 LEU A C 1
ATOM 775 O O . LEU A 1 103 ? -5.993 3.803 4.071 1.00 87.25 103 LEU A O 1
ATOM 779 N N . VAL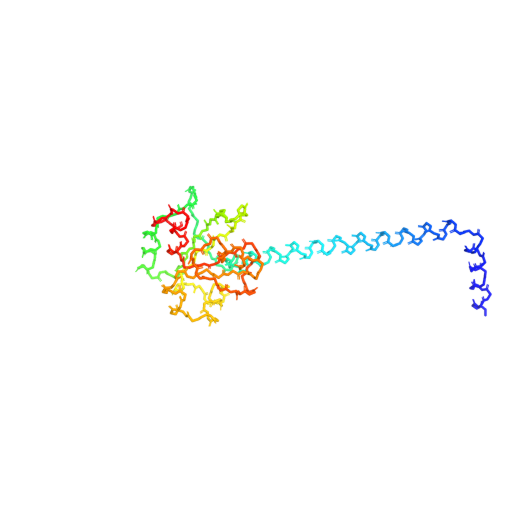 A 1 104 ? -4.773 2.009 4.719 1.00 86.00 104 VAL A N 1
ATOM 780 C CA . VAL A 1 104 ? -5.828 1.001 4.629 1.00 86.00 104 VAL A CA 1
ATOM 781 C C . VAL A 1 104 ? -5.938 0.310 5.985 1.00 86.00 104 VAL A C 1
ATOM 783 O O . VAL A 1 104 ? -5.006 -0.336 6.460 1.00 86.00 104 VAL A O 1
ATOM 786 N N . GLY A 1 105 ? -7.074 0.504 6.640 1.00 86.62 105 GLY A N 1
ATOM 787 C CA . GLY A 1 105 ? -7.425 -0.091 7.918 1.00 86.62 105 GLY A CA 1
ATOM 788 C C . GLY A 1 105 ? -8.281 -1.321 7.697 1.00 86.62 105 GLY A C 1
ATOM 789 O O . GLY A 1 105 ? -9.333 -1.225 7.068 1.00 86.62 105 GLY A O 1
ATOM 790 N N . VAL A 1 106 ? -7.851 -2.457 8.230 1.00 84.25 106 VAL A N 1
ATOM 791 C CA . VAL A 1 106 ? -8.559 -3.739 8.127 1.00 84.25 106 VAL A CA 1
ATOM 792 C C . VAL A 1 106 ? -8.728 -4.349 9.509 1.00 84.25 106 VAL A C 1
ATOM 794 O O . VAL A 1 106 ? -7.895 -4.152 10.392 1.00 84.25 106 VAL A O 1
ATOM 797 N N . ASP A 1 107 ? -9.807 -5.099 9.704 1.00 84.31 107 ASP A N 1
ATOM 798 C CA . ASP A 1 107 ? -10.001 -5.874 10.927 1.00 84.31 107 ASP A CA 1
ATOM 799 C C . ASP A 1 107 ? -9.412 -7.286 10.757 1.00 84.31 107 ASP A C 1
ATOM 801 O O . ASP A 1 107 ? -9.936 -8.084 9.970 1.00 84.31 107 ASP A O 1
ATOM 805 N N . PRO A 1 108 ? -8.352 -7.636 11.504 1.00 75.06 108 PRO A N 1
ATOM 806 C CA . PRO A 1 108 ? -7.655 -8.908 11.348 1.00 75.06 108 PRO A CA 1
ATOM 807 C C . PRO A 1 108 ? -8.503 -10.133 11.700 1.00 75.06 108 PRO A C 1
ATOM 809 O O . PRO A 1 108 ? -8.235 -11.224 11.203 1.00 75.06 108 PRO A O 1
ATOM 812 N N . LEU A 1 109 ? -9.524 -9.979 12.549 1.00 78.00 109 LEU A N 1
ATOM 813 C CA . LEU A 1 109 ? -10.371 -11.092 12.992 1.00 78.00 109 LEU A CA 1
ATOM 814 C C . LEU A 1 109 ? -11.469 -11.427 11.985 1.00 78.00 109 LEU A C 1
ATOM 816 O O . LEU A 1 109 ? -12.072 -12.501 12.045 1.00 78.00 109 LEU A O 1
ATOM 820 N N . THR A 1 110 ? -11.767 -10.493 11.087 1.00 80.38 110 THR A N 1
ATOM 821 C CA . THR A 1 110 ? -12.855 -10.628 10.120 1.00 80.38 110 THR A CA 1
ATOM 822 C C . THR A 1 110 ? -12.384 -10.568 8.673 1.00 80.38 110 THR A C 1
ATOM 824 O O . THR A 1 110 ? -13.189 -10.854 7.786 1.00 80.38 110 THR A O 1
ATOM 827 N N . ALA A 1 111 ? -11.106 -10.250 8.441 1.00 74.94 111 ALA A N 1
ATOM 828 C CA . ALA A 1 111 ? -10.483 -10.209 7.128 1.00 74.94 111 ALA A CA 1
ATOM 829 C C . ALA A 1 111 ? -10.674 -11.539 6.368 1.00 74.94 111 ALA A C 1
ATOM 831 O O . ALA A 1 111 ? -10.461 -12.615 6.940 1.00 74.94 111 ALA A O 1
ATOM 832 N N . PRO A 1 112 ? -11.046 -11.499 5.074 1.00 69.88 112 PRO A N 1
ATOM 833 C CA . PRO A 1 112 ? -11.191 -12.707 4.276 1.00 69.88 112 PRO A CA 1
ATOM 834 C C . PRO A 1 112 ? -9.860 -13.471 4.174 1.00 69.88 112 PRO A C 1
ATOM 836 O O . PRO A 1 112 ? -8.820 -12.837 3.942 1.00 69.88 112 PRO A O 1
ATOM 839 N N . PRO A 1 113 ? -9.870 -14.815 4.278 1.00 64.19 113 PRO A N 1
ATOM 840 C CA . PRO A 1 113 ? -8.691 -15.623 3.982 1.00 64.19 113 PRO A CA 1
ATOM 841 C C . PRO A 1 113 ? -8.279 -15.389 2.522 1.00 64.19 113 PRO A C 1
ATOM 843 O O . PRO A 1 113 ? -9.147 -15.372 1.650 1.00 64.19 113 PRO A O 1
ATOM 846 N N . SER A 1 114 ? -6.977 -15.210 2.262 1.00 65.00 114 SER A N 1
ATOM 847 C CA . SER A 1 114 ? -6.358 -14.807 0.973 1.00 65.00 114 SER A CA 1
ATOM 848 C C . SER A 1 114 ? -6.401 -13.314 0.609 1.00 65.00 114 SER A C 1
ATOM 850 O O . SER A 1 114 ? -6.091 -12.942 -0.521 1.00 65.00 114 SER A O 1
ATOM 852 N N . SER A 1 115 ? -6.754 -12.434 1.548 1.00 65.81 115 SER A N 1
ATOM 853 C CA . SER A 1 115 ? -6.484 -10.997 1.395 1.00 65.81 115 SER A CA 1
ATOM 854 C C . SER A 1 115 ? -5.015 -10.687 1.708 1.00 65.81 115 SER A C 1
ATOM 856 O O . SER A 1 115 ? -4.439 -11.322 2.595 1.00 65.81 115 SER A O 1
ATOM 858 N N . ALA A 1 116 ? -4.421 -9.676 1.059 1.00 64.12 116 ALA A N 1
ATOM 859 C CA . ALA A 1 116 ? -3.069 -9.203 1.394 1.00 64.12 116 ALA A CA 1
ATOM 860 C C . ALA A 1 116 ? -2.943 -8.850 2.885 1.00 64.12 116 ALA A C 1
ATOM 862 O O . ALA A 1 116 ? -1.922 -9.117 3.512 1.00 64.12 116 ALA A O 1
ATOM 863 N N . ALA A 1 117 ? -4.032 -8.348 3.473 1.00 62.94 117 ALA A N 1
ATOM 864 C CA . ALA A 1 117 ? -4.174 -8.185 4.908 1.00 62.94 117 ALA A CA 1
ATOM 865 C C . ALA A 1 117 ? -3.988 -9.492 5.680 1.00 62.94 117 ALA A C 1
ATOM 867 O O . ALA A 1 117 ? -3.095 -9.579 6.515 1.00 62.94 117 ALA A O 1
ATOM 868 N N . SER A 1 118 ? -4.785 -10.521 5.380 1.00 65.81 118 SER A N 1
ATOM 869 C CA . SER A 1 118 ? -4.665 -11.829 6.034 1.00 65.81 118 SER A CA 1
ATOM 870 C C . SER A 1 118 ? -3.285 -12.467 5.842 1.00 65.81 118 SER A C 1
ATOM 872 O O . SER A 1 118 ? -2.792 -13.120 6.754 1.00 65.81 118 SER A O 1
ATOM 874 N N . GLU A 1 119 ? -2.631 -12.248 4.697 1.00 67.75 119 GLU A N 1
ATOM 875 C CA . GLU A 1 119 ? -1.285 -12.760 4.439 1.00 67.75 119 GLU A CA 1
ATOM 876 C C . GLU A 1 119 ? -0.215 -12.021 5.244 1.00 67.75 119 GLU A C 1
ATOM 878 O O . GLU A 1 119 ? 0.630 -12.670 5.860 1.00 67.75 119 GLU A O 1
ATOM 883 N N . ALA A 1 120 ? -0.266 -10.687 5.286 1.00 63.41 120 ALA A N 1
ATOM 884 C CA . ALA A 1 120 ? 0.624 -9.876 6.113 1.00 63.41 120 ALA A CA 1
ATOM 885 C C . ALA A 1 120 ? 0.460 -10.223 7.603 1.00 63.41 120 ALA A C 1
ATOM 887 O O . ALA A 1 120 ? 1.439 -10.355 8.338 1.00 63.41 120 ALA A O 1
ATOM 888 N N . LEU A 1 121 ? -0.782 -10.454 8.037 1.00 65.00 121 LEU A N 1
ATOM 889 C CA . LEU A 1 121 ? -1.135 -10.901 9.384 1.00 65.00 121 LEU A CA 1
ATOM 890 C C . LEU A 1 121 ? -0.742 -12.351 9.684 1.00 65.00 121 LEU A C 1
ATOM 892 O O . LEU A 1 121 ? -0.463 -12.656 10.834 1.00 65.00 121 LEU A O 1
ATOM 896 N N . ALA A 1 122 ? -0.702 -13.242 8.692 1.00 65.75 122 ALA A N 1
ATOM 897 C CA . ALA A 1 122 ? -0.234 -14.617 8.872 1.00 65.75 122 ALA A CA 1
ATOM 898 C C . ALA A 1 122 ? 1.298 -14.707 8.971 1.00 65.75 122 ALA A C 1
ATOM 900 O O . ALA A 1 122 ? 1.823 -15.579 9.661 1.00 65.75 122 ALA A O 1
ATOM 901 N N . ARG A 1 123 ? 2.020 -13.813 8.280 1.00 66.12 123 ARG A N 1
ATOM 902 C CA . ARG A 1 123 ? 3.491 -13.710 8.333 1.00 66.12 123 ARG A CA 1
ATOM 903 C C . ARG A 1 123 ? 3.980 -12.942 9.563 1.00 66.12 123 ARG A C 1
ATOM 905 O O . ARG A 1 123 ? 5.116 -13.129 9.995 1.00 66.12 123 ARG A O 1
ATOM 912 N N . THR A 1 124 ? 3.128 -12.086 10.117 1.00 61.97 124 THR A N 1
ATOM 913 C CA . THR A 1 124 ? 3.394 -11.285 11.312 1.00 61.97 124 THR A CA 1
ATOM 914 C C . THR A 1 124 ? 2.840 -11.981 12.554 1.00 61.97 124 THR A C 1
ATOM 916 O O . THR A 1 124 ? 1.781 -12.592 12.518 1.00 61.97 124 THR A O 1
ATOM 919 N N . ASP A 1 125 ? 3.511 -11.863 13.699 1.00 66.81 125 ASP A N 1
ATOM 920 C CA . ASP A 1 125 ? 2.918 -12.291 14.969 1.00 66.81 125 ASP A CA 1
ATOM 921 C C . ASP A 1 125 ? 1.678 -11.426 15.281 1.00 66.81 125 ASP A C 1
ATOM 923 O O . ASP A 1 125 ? 1.799 -10.236 15.593 1.00 66.81 125 ASP A O 1
ATOM 927 N N . LEU A 1 126 ? 0.480 -12.015 15.188 1.00 64.75 126 LEU A N 1
ATOM 928 C CA . LEU A 1 126 ? -0.816 -11.360 15.418 1.00 64.75 126 LEU A CA 1
ATOM 929 C C . LEU A 1 126 ? -0.849 -10.588 16.750 1.00 64.75 126 LEU A C 1
ATOM 931 O O . LEU A 1 126 ? -1.423 -9.502 16.836 1.00 64.75 126 LEU A O 1
ATOM 935 N N . ASN A 1 127 ? -0.174 -11.102 17.785 1.00 63.69 127 ASN A N 1
ATOM 936 C CA . ASN A 1 127 ? -0.067 -10.429 19.081 1.00 63.69 127 ASN A CA 1
ATOM 937 C C . ASN A 1 127 ? 0.735 -9.123 19.013 1.00 63.69 127 ASN A C 1
ATOM 939 O O . ASN A 1 127 ? 0.442 -8.189 19.759 1.00 63.69 127 ASN A O 1
ATOM 943 N N . ARG A 1 128 ? 1.757 -9.053 18.156 1.00 62.94 128 ARG A N 1
ATOM 944 C CA . ARG A 1 128 ? 2.568 -7.847 17.955 1.00 62.94 128 ARG A CA 1
ATOM 945 C C . ARG A 1 128 ? 1.772 -6.795 17.187 1.00 62.94 128 ARG A C 1
ATOM 947 O O . ARG A 1 128 ? 1.739 -5.646 17.617 1.00 62.94 128 ARG A O 1
ATOM 954 N N . PHE A 1 129 ? 1.079 -7.218 16.131 1.00 65.69 129 PHE A N 1
ATOM 955 C CA . PHE A 1 129 ? 0.236 -6.348 15.310 1.00 65.69 129 PHE A CA 1
ATOM 956 C C . PHE A 1 129 ? -0.878 -5.679 16.135 1.00 65.69 129 PHE A C 1
ATOM 958 O O . PHE A 1 129 ? -1.055 -4.465 16.065 1.00 65.69 129 PHE A O 1
ATOM 965 N N . LEU A 1 130 ? -1.564 -6.453 16.987 1.00 66.69 130 LEU A N 1
ATOM 966 C CA . LEU A 1 130 ? -2.666 -5.961 17.824 1.00 66.69 130 LEU A CA 1
ATOM 967 C C . LEU A 1 130 ? -2.214 -5.080 19.001 1.00 66.69 130 LEU A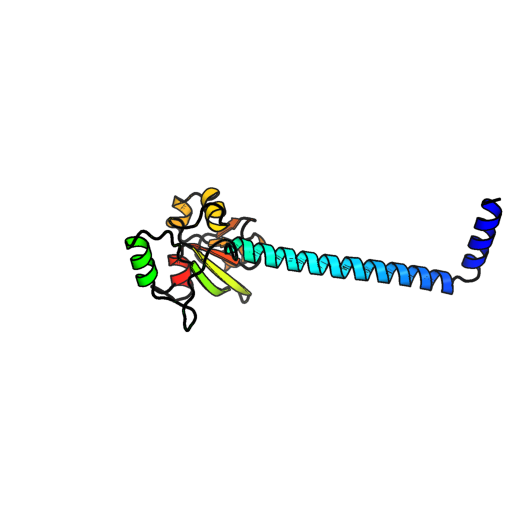 C 1
ATOM 969 O O . LEU A 1 130 ? -2.938 -4.168 19.392 1.00 66.69 130 LEU A O 1
ATOM 973 N N . ARG A 1 131 ? -1.050 -5.350 19.609 1.00 61.88 131 ARG A N 1
ATOM 974 C CA . ARG A 1 131 ? -0.609 -4.626 20.819 1.00 61.88 131 ARG A CA 1
ATOM 975 C C . ARG A 1 131 ? 0.129 -3.328 20.539 1.00 61.88 131 ARG A C 1
ATOM 977 O O . ARG A 1 131 ? 0.103 -2.444 21.389 1.00 61.88 131 ARG A O 1
ATOM 984 N N . ALA A 1 132 ? 0.826 -3.236 19.413 1.00 62.16 132 ALA A N 1
ATOM 985 C CA . ALA A 1 132 ? 1.778 -2.157 19.186 1.00 62.16 132 ALA A CA 1
ATOM 986 C C . ALA A 1 132 ? 1.313 -1.141 18.135 1.00 62.16 132 ALA A C 1
ATOM 988 O O . ALA A 1 132 ? 2.142 -0.395 17.635 1.00 62.16 132 ALA A O 1
ATOM 989 N N . GLU A 1 133 ? 0.022 -1.126 17.775 1.00 78.50 133 GLU A N 1
ATOM 990 C CA . GLU A 1 133 ? -0.526 -0.249 16.726 1.00 78.50 133 GLU A CA 1
ATOM 991 C C . GLU A 1 133 ? 0.353 -0.254 15.458 1.00 78.50 133 GLU A C 1
ATOM 993 O O . GLU A 1 133 ? 0.739 0.792 14.936 1.00 78.50 133 GLU A O 1
ATOM 998 N N . THR A 1 134 ? 0.765 -1.451 15.034 1.00 83.56 134 THR A N 1
ATOM 999 C CA . THR A 1 134 ? 1.831 -1.630 14.042 1.00 83.56 134 THR A CA 1
ATOM 1000 C C . THR A 1 134 ? 1.367 -1.253 12.641 1.00 83.56 134 THR A C 1
ATOM 1002 O O . THR A 1 134 ? 0.264 -1.609 12.228 1.00 83.56 134 THR A O 1
ATOM 1005 N N . LEU A 1 135 ? 2.236 -0.568 11.901 1.00 87.31 135 LEU A N 1
ATOM 1006 C CA . LEU A 1 135 ? 2.039 -0.237 10.494 1.00 87.31 135 LEU A CA 1
ATOM 1007 C C . LEU A 1 135 ? 2.786 -1.256 9.638 1.00 87.31 135 LEU A C 1
ATOM 1009 O O . LEU A 1 135 ? 3.980 -1.455 9.827 1.00 87.31 135 LEU A O 1
ATOM 1013 N N . VAL A 1 136 ? 2.113 -1.890 8.687 1.00 85.06 136 VAL A N 1
ATOM 1014 C CA . VAL A 1 136 ? 2.744 -2.779 7.707 1.00 85.06 136 VAL A CA 1
ATOM 1015 C C . VAL A 1 136 ? 2.835 -2.033 6.384 1.00 85.06 136 VAL A C 1
ATOM 1017 O O . VAL A 1 136 ? 1.825 -1.561 5.864 1.00 85.06 136 VAL A O 1
ATOM 1020 N N . ALA A 1 137 ? 4.037 -1.895 5.843 1.00 87.00 137 ALA A N 1
ATOM 1021 C CA . ALA A 1 137 ? 4.288 -1.104 4.647 1.00 87.00 137 ALA A CA 1
ATOM 1022 C C . ALA A 1 137 ? 5.293 -1.786 3.717 1.00 87.00 137 ALA A C 1
ATOM 1024 O O . ALA A 1 137 ? 6.090 -2.624 4.143 1.00 87.00 137 ALA A O 1
ATOM 1025 N N . GLY A 1 138 ? 5.288 -1.384 2.447 1.00 83.44 138 GLY A N 1
ATOM 1026 C CA . GLY A 1 138 ? 6.346 -1.756 1.514 1.00 83.44 138 GLY A CA 1
ATOM 1027 C C . GLY A 1 138 ? 7.713 -1.172 1.922 1.00 83.44 138 GLY A C 1
ATOM 1028 O O . GLY A 1 138 ? 7.775 -0.165 2.639 1.00 83.44 138 GLY A O 1
ATOM 1029 N N . PRO A 1 139 ? 8.827 -1.763 1.450 1.00 82.19 139 PRO A N 1
ATOM 1030 C CA . PRO A 1 139 ? 10.188 -1.363 1.833 1.00 82.19 139 PRO A CA 1
ATOM 1031 C C . PRO A 1 139 ? 10.510 0.104 1.523 1.00 82.19 139 PRO A C 1
ATOM 1033 O O . PRO A 1 139 ? 11.231 0.755 2.272 1.00 82.19 139 PRO A O 1
ATOM 1036 N N . GLU A 1 140 ? 9.935 0.647 0.454 1.00 82.81 140 GLU A N 1
ATOM 1037 C CA . GLU A 1 140 ? 10.059 2.051 0.046 1.00 82.81 140 GLU A CA 1
ATOM 1038 C C . GLU A 1 140 ? 9.540 3.061 1.082 1.00 82.81 140 GLU A C 1
ATOM 1040 O O . GLU A 1 140 ? 10.062 4.171 1.179 1.00 82.81 140 GLU A O 1
ATOM 1045 N N . MET A 1 141 ? 8.516 2.687 1.857 1.00 85.00 141 MET A N 1
ATOM 1046 C CA . MET A 1 141 ? 7.829 3.585 2.784 1.00 85.00 141 MET A CA 1
ATOM 1047 C C . MET A 1 141 ? 8.311 3.396 4.222 1.00 85.00 141 MET A C 1
ATOM 1049 O O . MET A 1 141 ? 8.079 4.261 5.064 1.00 85.00 141 MET A O 1
ATOM 1053 N N . ALA A 1 142 ? 9.006 2.291 4.500 1.00 86.94 142 ALA A N 1
ATOM 1054 C CA . ALA A 1 142 ? 9.438 1.914 5.839 1.00 86.94 142 ALA A CA 1
ATOM 1055 C C . ALA A 1 142 ? 10.265 3.016 6.513 1.00 86.94 142 ALA A C 1
ATOM 1057 O O . ALA A 1 142 ? 9.878 3.519 7.564 1.00 86.94 142 ALA A O 1
ATOM 1058 N N . ALA A 1 143 ? 11.324 3.481 5.845 1.00 87.94 143 ALA A N 1
ATOM 1059 C CA . ALA A 1 143 ? 12.198 4.530 6.370 1.00 87.94 143 ALA A CA 1
ATOM 1060 C C . ALA A 1 143 ? 11.459 5.861 6.600 1.00 87.94 143 ALA A C 1
ATOM 1062 O O . ALA A 1 143 ? 11.731 6.578 7.562 1.00 87.94 143 ALA A O 1
ATOM 1063 N N . LEU A 1 144 ? 10.502 6.195 5.726 1.00 89.38 144 LEU A N 1
ATOM 1064 C CA . LEU A 1 144 ? 9.700 7.409 5.855 1.00 89.38 144 LEU A CA 1
ATOM 1065 C C . LEU A 1 144 ? 8.761 7.326 7.064 1.00 89.38 144 LEU A C 1
ATOM 1067 O O . LEU A 1 144 ? 8.626 8.307 7.797 1.00 89.38 144 LEU A O 1
ATOM 1071 N N . LEU A 1 145 ? 8.127 6.174 7.282 1.00 89.75 145 LEU A N 1
ATOM 1072 C CA . LEU A 1 145 ? 7.223 5.953 8.409 1.00 89.75 145 LEU A CA 1
ATOM 1073 C C . LEU A 1 145 ? 7.988 5.900 9.730 1.00 89.75 145 LEU A C 1
ATOM 1075 O O . LEU A 1 145 ? 7.605 6.604 10.654 1.00 89.75 145 LEU A O 1
ATOM 1079 N N . GLU A 1 146 ? 9.095 5.162 9.804 1.00 90.06 146 GLU A N 1
ATOM 1080 C CA . GLU A 1 146 ? 9.932 5.067 11.010 1.00 90.06 146 GLU A CA 1
ATOM 1081 C C . GLU A 1 146 ? 10.474 6.433 11.455 1.00 90.06 146 GLU A C 1
ATOM 1083 O O . GLU A 1 146 ? 10.588 6.701 12.648 1.00 90.06 146 GLU A O 1
ATOM 1088 N N . ALA A 1 147 ? 10.776 7.323 10.505 1.00 89.00 147 ALA A N 1
ATOM 1089 C CA . ALA A 1 147 ? 11.288 8.657 10.807 1.00 89.00 147 ALA A CA 1
ATOM 1090 C C . ALA A 1 147 ? 10.210 9.658 11.264 1.00 89.00 147 ALA A C 1
ATOM 1092 O O . ALA A 1 147 ? 10.542 10.663 11.891 1.00 89.00 147 ALA A O 1
ATOM 1093 N N . ASN A 1 148 ? 8.937 9.435 10.922 1.00 90.06 148 ASN A N 1
ATOM 1094 C CA . ASN A 1 148 ? 7.873 10.433 11.099 1.00 90.06 148 ASN A CA 1
ATOM 1095 C C . ASN A 1 148 ? 6.702 9.953 11.967 1.00 90.06 148 ASN A C 1
ATOM 1097 O O . ASN A 1 148 ? 5.863 10.771 12.344 1.00 90.06 148 ASN A O 1
ATOM 1101 N N . MET A 1 149 ? 6.616 8.657 12.265 1.00 87.69 149 MET A N 1
ATOM 1102 C CA . MET A 1 149 ? 5.520 8.052 13.013 1.00 87.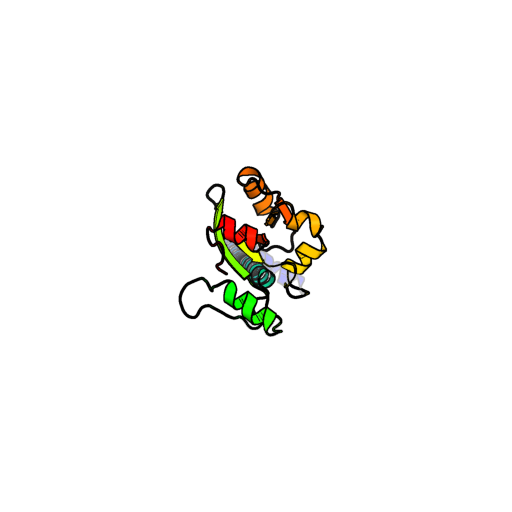69 149 MET A CA 1
ATOM 1103 C C . MET A 1 149 ? 6.052 7.365 14.275 1.00 87.69 149 MET A C 1
ATOM 1105 O O . MET A 1 149 ? 7.081 6.698 14.227 1.00 87.69 149 MET A O 1
ATOM 1109 N N . PRO A 1 150 ? 5.340 7.473 15.409 1.00 85.12 150 PRO A N 1
ATOM 1110 C CA . PRO A 1 150 ? 5.709 6.772 16.640 1.00 85.12 150 PRO A CA 1
ATOM 1111 C C . PRO A 1 150 ? 5.383 5.268 16.589 1.00 85.12 150 PRO A C 1
ATOM 1113 O O . PRO A 1 150 ? 5.755 4.521 17.492 1.00 85.12 150 PRO A O 1
ATOM 1116 N N . ASN A 1 151 ? 4.645 4.830 15.567 1.00 88.12 151 ASN A N 1
ATOM 1117 C CA . ASN A 1 151 ? 4.201 3.456 15.399 1.00 88.12 151 ASN A CA 1
ATOM 1118 C C . ASN A 1 151 ? 5.351 2.567 14.894 1.00 88.12 151 ASN A C 1
ATOM 1120 O O . ASN A 1 151 ? 6.084 2.974 13.992 1.00 88.12 151 ASN A O 1
ATOM 1124 N N . PRO A 1 152 ? 5.485 1.331 15.402 1.00 86.38 152 PRO A N 1
ATOM 1125 C CA . PRO A 1 152 ? 6.417 0.368 14.840 1.00 86.38 152 PRO A CA 1
ATOM 1126 C C . PRO A 1 152 ? 6.009 0.021 13.411 1.00 86.38 152 PRO A C 1
ATOM 1128 O O . PRO A 1 152 ? 4.822 -0.148 13.114 1.00 86.38 152 PRO A O 1
ATOM 1131 N N . VAL A 1 153 ? 7.008 -0.112 12.544 1.00 87.44 153 VAL A N 1
ATOM 1132 C CA . VAL A 1 153 ? 6.819 -0.417 11.129 1.00 87.44 153 VAL A CA 1
ATOM 1133 C C . VAL A 1 153 ? 7.305 -1.833 10.847 1.00 87.44 153 VAL A C 1
ATOM 1135 O O . VAL A 1 153 ? 8.381 -2.243 11.277 1.00 87.44 153 VAL A O 1
ATOM 1138 N N . LEU A 1 154 ? 6.488 -2.602 10.139 1.00 85.19 154 LEU A N 1
ATOM 1139 C CA . LEU A 1 154 ? 6.833 -3.906 9.601 1.00 85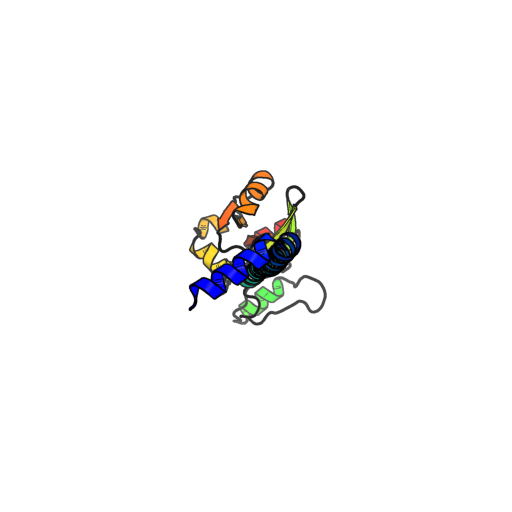.19 154 LEU A CA 1
ATOM 1140 C C . LEU A 1 154 ? 6.892 -3.815 8.087 1.00 85.19 154 LEU A C 1
ATOM 1142 O O . LEU A 1 154 ? 5.993 -3.274 7.447 1.00 85.19 154 LEU A O 1
ATOM 1146 N N . VAL A 1 155 ? 7.955 -4.372 7.524 1.00 84.25 155 VAL A N 1
ATOM 1147 C CA . VAL A 1 155 ? 8.165 -4.366 6.083 1.00 84.25 155 VAL A CA 1
ATOM 1148 C C . VAL A 1 155 ? 7.610 -5.649 5.488 1.00 84.25 155 VAL A C 1
ATOM 1150 O O . VAL A 1 155 ? 8.067 -6.737 5.838 1.00 84.25 155 VAL A O 1
ATOM 1153 N N . ASP A 1 156 ? 6.657 -5.520 4.570 1.00 79.62 156 ASP A N 1
ATOM 1154 C CA . ASP A 1 156 ? 6.119 -6.642 3.803 1.00 79.62 156 ASP A CA 1
ATOM 1155 C C . ASP A 1 156 ? 6.012 -6.261 2.321 1.00 79.62 156 ASP A C 1
ATOM 1157 O O . ASP A 1 156 ? 5.438 -5.235 1.961 1.00 79.62 156 ASP A O 1
ATOM 1161 N N . GLN A 1 157 ? 6.576 -7.103 1.453 1.00 75.56 157 GLN A N 1
ATOM 1162 C CA . GLN A 1 157 ? 6.549 -6.916 -0.002 1.00 75.56 157 GLN A CA 1
ATOM 1163 C C . GLN A 1 157 ? 5.168 -7.201 -0.608 1.00 75.56 157 GLN A C 1
ATOM 1165 O O . GLN A 1 157 ? 4.923 -6.841 -1.755 1.00 75.56 157 GLN A O 1
ATOM 1170 N N . ALA A 1 158 ? 4.271 -7.851 0.139 1.00 71.88 158 ALA A N 1
ATOM 1171 C CA . ALA A 1 158 ? 2.889 -8.069 -0.275 1.00 71.88 158 ALA A CA 1
ATOM 1172 C C . ALA A 1 158 ? 2.031 -6.793 -0.184 1.00 71.88 158 ALA A C 1
ATOM 1174 O O . ALA A 1 158 ? 0.944 -6.745 -0.764 1.00 71.88 158 ALA A O 1
ATOM 1175 N N . VAL A 1 159 ? 2.490 -5.762 0.538 1.00 75.19 159 VAL A N 1
ATOM 1176 C CA . VAL A 1 159 ? 1.792 -4.474 0.616 1.00 75.19 159 VAL A CA 1
ATOM 1177 C C . VAL A 1 159 ? 2.100 -3.642 -0.622 1.00 75.19 159 VAL A C 1
ATOM 1179 O O . VAL A 1 159 ? 3.247 -3.528 -1.050 1.00 75.19 159 VAL A O 1
ATOM 1182 N N . ALA A 1 160 ? 1.055 -3.037 -1.184 1.00 73.44 160 ALA A N 1
ATOM 1183 C CA . ALA A 1 160 ? 1.174 -2.227 -2.381 1.00 73.44 160 ALA A CA 1
ATOM 1184 C C . ALA A 1 160 ? 2.100 -1.020 -2.183 1.00 73.44 160 ALA A C 1
ATOM 1186 O O . ALA A 1 160 ? 2.049 -0.380 -1.124 1.00 73.44 160 ALA A O 1
ATOM 1187 N N . PRO A 1 161 ? 2.854 -0.639 -3.228 1.00 77.38 161 PRO A N 1
ATOM 1188 C CA . PRO A 1 161 ? 3.606 0.602 -3.227 1.00 77.38 161 PRO A CA 1
ATOM 1189 C C . PRO A 1 161 ? 2.734 1.808 -2.848 1.00 77.38 161 PRO A C 1
ATOM 1191 O O . PRO A 1 161 ? 1.550 1.881 -3.195 1.00 77.38 161 PRO A O 1
ATOM 1194 N N . GLY A 1 162 ? 3.285 2.755 -2.091 1.00 79.75 162 GLY A N 1
ATOM 1195 C CA . GLY A 1 162 ? 2.559 3.946 -1.633 1.00 79.75 162 GLY A CA 1
ATOM 1196 C C . GLY A 1 162 ? 1.485 3.702 -0.558 1.00 79.75 162 GLY A C 1
ATOM 1197 O O . GLY A 1 162 ? 0.842 4.663 -0.117 1.00 79.75 162 GLY A O 1
ATOM 1198 N N . SER A 1 163 ? 1.272 2.448 -0.143 1.00 81.38 163 SER A N 1
ATOM 1199 C CA . SER A 1 163 ? 0.204 2.048 0.777 1.00 81.38 163 SER A CA 1
ATOM 1200 C C . SER A 1 163 ? 0.745 1.499 2.093 1.00 81.38 163 SER A C 1
ATOM 1202 O O . SER A 1 163 ? 1.837 0.937 2.170 1.00 81.38 163 SER A O 1
ATOM 1204 N N . VAL A 1 164 ? -0.047 1.669 3.146 1.00 87.12 164 VAL A N 1
ATOM 1205 C CA . VAL A 1 164 ? 0.250 1.205 4.498 1.00 87.12 164 VAL A CA 1
ATOM 1206 C C . VAL A 1 164 ? -0.990 0.538 5.060 1.00 87.12 164 VAL A C 1
ATOM 1208 O O . VAL A 1 164 ? -2.075 1.123 5.064 1.00 87.12 164 VAL A O 1
ATOM 1211 N N . LEU A 1 165 ? -0.813 -0.683 5.542 1.00 85.12 165 LEU A N 1
ATOM 1212 C CA . LEU A 1 165 ? -1.845 -1.485 6.167 1.00 85.12 165 LEU A CA 1
ATOM 1213 C C . LEU A 1 165 ? -1.706 -1.418 7.688 1.00 85.12 165 LEU A C 1
ATOM 1215 O O . LEU A 1 165 ? -0.607 -1.554 8.221 1.00 85.12 165 LEU A O 1
ATOM 1219 N N . ALA A 1 166 ? -2.812 -1.253 8.400 1.00 86.75 166 ALA A N 1
ATOM 1220 C CA . ALA A 1 166 ? -2.829 -1.367 9.854 1.00 86.75 166 ALA A CA 1
ATOM 1221 C C . ALA A 1 166 ? -4.196 -1.843 10.351 1.00 86.75 166 ALA A C 1
ATOM 1223 O O . ALA A 1 166 ? -5.148 -1.983 9.579 1.00 86.75 166 ALA A O 1
ATOM 1224 N N . ASP A 1 167 ? -4.288 -2.091 11.656 1.00 86.38 167 ASP A N 1
ATOM 1225 C CA . ASP A 1 167 ? -5.568 -2.342 12.308 1.00 86.38 167 ASP A CA 1
ATOM 1226 C C . ASP A 1 167 ? -6.543 -1.178 12.060 1.00 86.38 167 ASP A C 1
ATOM 1228 O O . ASP A 1 167 ? -6.168 0.002 12.063 1.00 86.38 167 ASP A O 1
ATOM 1232 N N . ILE A 1 168 ? -7.814 -1.516 11.856 1.00 86.62 168 ILE A N 1
ATOM 1233 C CA . ILE A 1 168 ? -8.877 -0.548 11.594 1.00 86.62 168 ILE A CA 1
ATOM 1234 C C . ILE A 1 168 ? -8.953 0.564 12.647 1.00 86.62 168 ILE A C 1
ATOM 1236 O O . ILE A 1 168 ? -9.122 1.731 12.292 1.00 86.62 168 ILE A O 1
ATOM 1240 N N . GLY A 1 169 ? -8.776 0.241 13.930 1.00 86.06 169 GLY A N 1
ATOM 1241 C CA . GLY A 1 169 ? -8.802 1.215 15.014 1.00 86.06 169 GLY A CA 1
ATOM 1242 C C . GLY A 1 169 ? -7.619 2.179 14.953 1.00 86.06 169 GLY A C 1
ATOM 1243 O O . GLY A 1 169 ? -7.783 3.372 15.213 1.00 86.06 169 GLY A O 1
ATOM 1244 N N . VAL A 1 170 ? -6.441 1.698 14.549 1.00 87.81 170 VAL A N 1
ATOM 1245 C CA . VAL A 1 170 ? -5.244 2.532 14.350 1.00 87.8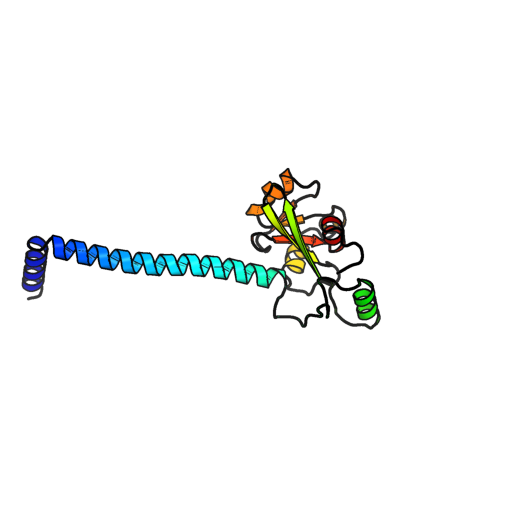1 170 VAL A CA 1
ATOM 1246 C C . VAL A 1 170 ? -5.468 3.511 13.204 1.00 87.81 170 VAL A C 1
ATOM 1248 O O . VAL A 1 170 ? -5.268 4.713 13.370 1.00 87.81 170 VAL A O 1
ATOM 1251 N N . VAL A 1 171 ? -5.965 3.033 12.061 1.00 88.50 171 VAL A N 1
ATOM 1252 C CA . VAL A 1 171 ? -6.237 3.894 10.900 1.00 88.50 171 VAL A CA 1
ATOM 1253 C C . VAL A 1 171 ? -7.339 4.909 11.197 1.00 88.50 171 VAL A C 1
ATOM 1255 O O . VAL A 1 171 ? -7.196 6.084 10.860 1.00 88.50 171 VAL A O 1
ATOM 1258 N N . GLN A 1 172 ? -8.402 4.511 11.901 1.00 87.81 172 GLN A N 1
ATOM 1259 C CA . GLN A 1 172 ? -9.435 5.442 12.361 1.00 87.81 172 GLN A CA 1
ATOM 1260 C C . GLN A 1 172 ? -8.858 6.550 13.250 1.00 87.81 172 GLN A C 1
ATOM 1262 O O . GLN A 1 172 ? -9.236 7.710 13.080 1.00 87.81 172 GLN A O 1
ATOM 1267 N N . LYS A 1 173 ? -7.940 6.228 14.172 1.00 88.00 173 LYS A N 1
ATOM 1268 C CA . LYS A 1 173 ? -7.259 7.233 15.004 1.00 88.00 173 LYS A CA 1
ATOM 1269 C C . LYS A 1 173 ? -6.400 8.169 14.155 1.00 88.00 173 LYS A C 1
ATOM 1271 O O . LYS A 1 173 ? -6.542 9.383 14.277 1.00 88.00 173 LYS A O 1
ATOM 1276 N N . LEU A 1 174 ? -5.570 7.620 13.267 1.00 87.06 174 LEU A N 1
ATOM 1277 C CA . LEU A 1 174 ? -4.673 8.393 12.399 1.00 87.06 174 LEU A CA 1
ATOM 1278 C C . LEU A 1 174 ? -5.425 9.327 11.440 1.00 87.06 174 LEU A C 1
ATOM 1280 O O . LEU A 1 174 ? -4.939 10.410 11.127 1.00 87.06 174 LEU A O 1
ATOM 1284 N N . LEU A 1 175 ? -6.619 8.931 10.995 1.00 86.88 175 LEU A N 1
ATOM 1285 C CA . LEU A 1 175 ? -7.470 9.732 10.113 1.00 86.88 175 LEU A CA 1
ATOM 1286 C C . LEU A 1 175 ? -8.466 10.632 10.863 1.00 86.88 175 LEU A C 1
ATOM 1288 O O . LEU A 1 175 ? -9.210 11.370 10.218 1.00 86.88 175 LEU A O 1
ATOM 1292 N N . GLY A 1 176 ? -8.536 10.561 12.197 1.00 84.25 176 GLY A N 1
ATOM 1293 C CA . GLY A 1 176 ? -9.530 11.298 12.987 1.00 84.25 176 GLY A CA 1
ATOM 1294 C C . GLY A 1 176 ? -10.980 10.852 12.738 1.00 84.25 176 GLY A C 1
ATOM 1295 O O . GLY A 1 176 ? -11.907 11.648 12.859 1.00 84.25 176 GLY A O 1
ATOM 1296 N N . ARG A 1 177 ? -11.191 9.583 12.369 1.00 82.81 177 ARG A N 1
ATOM 1297 C CA . ARG A 1 177 ? -12.484 8.982 11.985 1.00 82.81 177 ARG A CA 1
ATOM 1298 C C . ARG A 1 177 ? -12.987 7.946 12.999 1.00 82.81 177 ARG A C 1
ATOM 1300 O O . ARG A 1 177 ? -13.559 6.928 12.621 1.00 82.81 177 ARG A O 1
ATOM 1307 N N . ALA A 1 178 ? -12.781 8.181 14.295 1.00 78.88 178 ALA A N 1
ATOM 1308 C CA . ALA A 1 178 ? -13.204 7.247 15.341 1.00 78.88 178 ALA A CA 1
ATOM 1309 C C . ALA A 1 178 ? -14.701 6.882 15.217 1.00 78.88 178 ALA A C 1
ATOM 1311 O O . ALA A 1 178 ? -15.561 7.761 15.154 1.00 78.88 178 ALA A O 1
ATOM 1312 N N . GLY A 1 179 ? -15.013 5.582 15.163 1.00 76.56 179 GLY A N 1
ATOM 1313 C CA . GLY A 1 179 ? -16.391 5.084 15.051 1.00 76.56 179 GLY A CA 1
ATOM 1314 C C . GLY A 1 179 ? -17.006 5.143 13.646 1.00 76.56 179 GLY A C 1
ATOM 1315 O O . GLY A 1 179 ? -18.191 4.830 13.482 1.00 76.56 179 GLY A O 1
ATOM 1316 N N . ARG A 1 180 ? -16.234 5.542 12.629 1.00 81.75 180 ARG A N 1
ATOM 1317 C CA . ARG A 1 180 ? -16.668 5.619 11.229 1.00 81.75 180 ARG A CA 1
ATOM 1318 C C . ARG A 1 180 ? -15.797 4.705 10.382 1.00 81.75 180 ARG A C 1
ATOM 1320 O O . ARG A 1 180 ? -14.576 4.717 10.541 1.00 81.75 180 ARG A O 1
ATOM 1327 N N . ILE A 1 181 ? -16.432 3.906 9.531 1.00 79.94 181 ILE A N 1
ATOM 1328 C CA . ILE A 1 181 ? -15.741 3.012 8.601 1.00 79.94 181 ILE A CA 1
ATOM 1329 C C . ILE A 1 181 ? -15.869 3.505 7.170 1.00 79.94 181 ILE A C 1
ATOM 1331 O O . ILE A 1 181 ? -16.986 3.942 6.826 1.00 79.94 181 ILE A O 1
#

Solvent-accessible surface area (backbone atoms only — not comparable to full-atom values): 10180 Å² total; per-residue (Å²): 121,66,64,65,53,52,49,53,50,52,53,49,45,70,74,40,48,69,60,47,49,51,51,53,48,51,51,50,48,54,51,50,53,52,53,49,53,49,52,55,50,49,53,51,48,52,55,50,53,30,55,34,45,53,64,44,65,86,80,60,94,80,89,73,53,94,65,74,94,48,37,59,40,66,55,57,53,51,42,46,74,72,69,46,96,66,60,68,59,35,78,52,77,47,76,52,88,88,42,80,34,38,40,40,9,36,40,84,92,47,47,56,87,88,26,38,59,42,48,55,46,69,77,39,62,58,71,54,48,72,72,50,60,28,36,37,19,15,71,88,48,39,67,56,41,57,75,67,41,96,43,50,70,43,75,35,84,74,37,17,82,70,33,34,42,29,46,35,71,52,42,20,58,77,67,72,34,77,70,46,51

Mean predicted aligned error: 12.22 Å

pLDDT: mean 79.45, std 11.17, range [50.66, 95.19]

Radius of gyration: 26.29 Å; Cα contacts (8 Å, |Δi|>4): 233; chains: 1; bounding box: 57×33×76 Å

Foldseek 3Di:
DVVVVVVVVVVVCVVVVVVVVVVVVVVVVVVCVVVVVVVVVVVVVLLVVLVCLQPVPPVDDDDADPDDHWDFVVVVVVCVVVVHLDWDKHWDWDQFPNDIAIEIATAQVRDDPSRLSVVVCVVDPVVCQVPQQEKEAAPVCQVRCVVGDPGHYHHDNSHRPRYIYGHNCSVCVRVVNPRID